Protein AF-A0AAW1PJ26-F1 (afdb_monomer)

Nearest PDB structures (foldseek):
  7o01-assembly1_2  TM=9.727E-01  e=2.162E-16  Chlamydomonas reinhardtii
  7dz8-assembly1_2  TM=9.465E-01  e=7.923E-17  Chlamydomonas reinhardtii
  6zzy-assembly1_2  TM=9.359E-01  e=2.045E-16  Chlorella ohadii
  7zq9-assembly1_9  TM=9.644E-01  e=9.839E-13  Chlamydomonas reinhardtii
  8cmo-assembly1_9  TM=9.613E-01  e=4.691E-12  Coelastrella

Mean predicted aligned error: 13.99 Å

pLDDT: mean 74.18, std 18.95, range [29.97, 96.19]

Radius of gyration: 33.58 Å; Cα contacts (8 Å, |Δi|>4): 206; chains: 1; bounding box: 119×53×56 Å

Sequence (280 aa):
MVLLLKQGVAGGRLLEFSVRRVPCLPASPKAPARSVARSAVAQSPNWKLDKPDRLWEGGETWYPGAEPPPYLDGTLPGDRGFDPFRLAENPALLPWMVEGELYNGRWAMMGVLGMLFVEAIGKGPWGSAPFRVEYPMAYVPLVIAGHLAYITFEYFRWVNFNKKGETGLLFFAPFDPLGLTSDRTRQSEVRNGRLAMLACLGIWSQAAVTQKGPLENLRDHIADPGHNNISTSPVGKEIMFFAITLAIIPYYLESRKDFGSDKIQQEPFRPFPFLSPNDY

Organism: NCBI:txid706552

Foldseek 3Di:
DDDDDDDDDDDDDDDDDPPPDDPDDPDDDPDPPPPPPVPVPVPDLLQFAPDQDLDPPDRAAPDPPADAAPLQRSRGQNRRSDDQPCPCVDVVCNLVVSVVLLVQLVVLLVVLVVQVVCVVVVVFGPVCNVVPDDDPDDPVVVVVVVVVVVVQQVVQQVVLCVPRVAGPGRVDPPPDPPPPDHSNVSSVSSVSSVVSSVVSVVQVVCCVFVVGRPVVLVVVCVVPVPCSDCLNTPCNVVVVVVVVVVVCVVVVLVCCCVVPDPVVVVGRRHPDPPDDPPPD

Secondary structure (DSSP, 8-state):
--------------------PPPPPPPPP----------------TTS-SS--S-TT----SSTTPPPPTT--S-STT--S--TT-TT--TTTHHHHHHHHHHHHHHHHHHHHHHHHHHHTT---GGGGGGT---SS-HHHHHHHHHHHHHHHHHHHHHHHHHHSS--BTTBSS--SS----HHHHHHHHHHHHHHHHHHHHHHHHHHHH-S-HHHHHHHHHH-TTTSSGGGSTTHHHHHHHHHHHHHHHHHHHHHHHHS-HHHHTSS--S-TT--TT--

Structure (mmCIF, N/CA/C/O backbone):
data_AF-A0AAW1PJ26-F1
#
_entry.id   AF-A0AAW1PJ26-F1
#
loop_
_atom_site.group_PDB
_atom_site.id
_atom_site.type_symbol
_atom_site.label_atom_id
_atom_site.label_alt_id
_atom_site.label_comp_id
_atom_site.label_asym_id
_atom_site.label_entity_id
_atom_site.label_seq_id
_atom_site.pdbx_PDB_ins_code
_atom_site.Cartn_x
_atom_site.Cartn_y
_atom_site.Cartn_z
_atom_site.occupancy
_atom_site.B_iso_or_equiv
_atom_site.auth_seq_id
_atom_site.auth_comp_id
_atom_site.auth_asym_id
_atom_site.auth_atom_id
_atom_site.pdbx_PDB_model_num
ATOM 1 N N . MET A 1 1 ? -100.194 1.617 33.162 1.00 38.31 1 MET A N 1
ATOM 2 C CA . MET A 1 1 ? -101.201 1.139 32.195 1.00 38.31 1 MET A CA 1
ATOM 3 C C . MET A 1 1 ? -100.844 -0.297 31.854 1.00 38.31 1 MET A C 1
ATOM 5 O O . MET A 1 1 ? -99.843 -0.540 31.198 1.00 38.31 1 MET A O 1
ATOM 9 N N . VAL A 1 2 ? -101.563 -1.230 32.474 1.00 32.00 2 VAL A N 1
ATOM 10 C CA . VAL A 1 2 ? -101.448 -2.682 32.275 1.00 32.00 2 VAL A CA 1
ATOM 11 C C . VAL A 1 2 ? -101.950 -3.021 30.874 1.00 32.00 2 VAL A C 1
ATOM 13 O O . VAL A 1 2 ? -102.982 -2.478 30.499 1.00 32.00 2 VAL A O 1
ATOM 16 N N . LEU A 1 3 ? -101.267 -3.916 30.152 1.00 31.25 3 LEU A N 1
ATOM 17 C CA . LEU A 1 3 ? -101.870 -4.967 29.310 1.00 31.25 3 LEU A CA 1
ATOM 18 C C . LEU A 1 3 ? -100.732 -5.907 28.830 1.00 31.25 3 LEU A C 1
ATOM 20 O O . LEU A 1 3 ? -99.864 -5.467 28.089 1.00 31.25 3 LEU A O 1
ATOM 24 N N . LEU A 1 4 ? -100.496 -7.091 29.421 1.00 30.12 4 LEU A N 1
ATOM 25 C CA . LEU A 1 4 ? -101.238 -8.363 29.264 1.00 30.12 4 LEU A CA 1
ATOM 26 C C . LEU A 1 4 ? -101.323 -8.786 27.785 1.00 30.12 4 LEU A C 1
ATOM 28 O O . LEU A 1 4 ? -101.965 -8.101 27.002 1.00 30.12 4 LEU A O 1
ATOM 32 N N . LEU A 1 5 ? -100.631 -9.851 27.351 1.00 29.97 5 LEU A N 1
ATOM 33 C CA . LEU A 1 5 ? -101.140 -11.231 27.108 1.00 29.97 5 LEU A CA 1
ATOM 34 C C . LEU A 1 5 ? -100.567 -11.650 25.730 1.00 29.97 5 LEU A C 1
ATOM 36 O O . LEU A 1 5 ? -100.386 -10.782 24.891 1.00 29.97 5 LEU A O 1
ATOM 40 N N . LYS A 1 6 ? -100.307 -12.892 25.321 1.00 31.55 6 LYS A N 1
ATOM 41 C CA . LYS A 1 6 ? -100.229 -14.263 25.858 1.00 31.55 6 LYS A CA 1
ATOM 42 C C . LYS A 1 6 ? -99.961 -15.127 24.601 1.00 31.55 6 LYS A C 1
ATOM 44 O O . LYS A 1 6 ? -100.521 -14.802 23.564 1.00 31.55 6 LYS A O 1
ATOM 49 N N . GLN A 1 7 ? -99.281 -16.269 24.763 1.00 33.94 7 GLN A N 1
ATOM 50 C CA . GLN A 1 7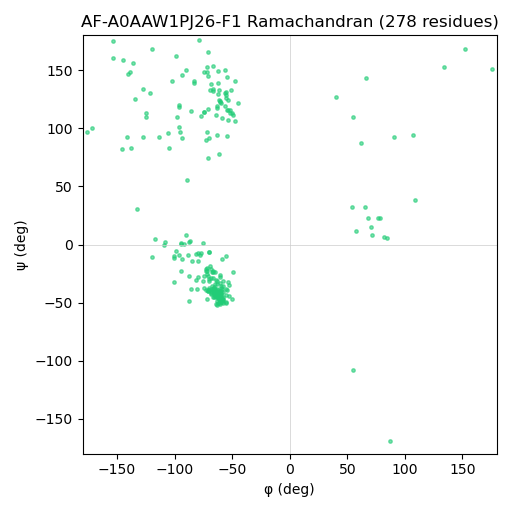 ? -99.395 -17.496 23.933 1.00 33.94 7 GLN A CA 1
ATOM 51 C C . GLN A 1 7 ? -98.923 -17.399 22.464 1.00 33.94 7 GLN A C 1
ATOM 53 O O . GLN A 1 7 ? -99.110 -16.401 21.798 1.00 33.94 7 GLN A O 1
ATOM 58 N N . GLY A 1 8 ? -98.305 -18.401 21.846 1.00 31.31 8 GLY A N 1
ATOM 59 C CA . GLY A 1 8 ? -98.064 -19.802 22.175 1.00 31.31 8 GLY A CA 1
ATOM 60 C C . GLY A 1 8 ? -97.939 -20.592 20.858 1.00 31.31 8 GLY A C 1
ATOM 61 O O . GLY A 1 8 ? -98.337 -20.098 19.810 1.00 31.31 8 GLY A O 1
ATOM 62 N N . VAL A 1 9 ? -97.476 -21.843 20.964 1.00 34.97 9 VAL A N 1
ATOM 63 C CA . VAL A 1 9 ? -97.592 -22.937 19.969 1.00 34.97 9 VAL A CA 1
ATOM 64 C C . VAL A 1 9 ? -96.458 -23.090 18.934 1.00 34.97 9 VAL A C 1
ATOM 66 O O . VAL A 1 9 ? -96.442 -22.511 17.859 1.00 34.97 9 VAL A O 1
ATOM 69 N N . ALA A 1 10 ? -95.508 -23.944 19.329 1.00 34.50 10 ALA A N 1
ATOM 70 C CA . ALA A 1 10 ? -95.111 -25.210 18.697 1.00 34.50 10 ALA A CA 1
ATOM 71 C C . ALA A 1 10 ? -95.025 -25.352 17.159 1.00 34.50 10 ALA A C 1
ATOM 73 O O . ALA A 1 10 ? -96.026 -25.326 16.455 1.00 34.50 10 ALA A O 1
ATOM 74 N N . GLY A 1 11 ? -93.845 -25.818 16.724 1.00 34.88 11 GLY A N 1
ATOM 75 C CA . GLY A 1 11 ? -93.751 -27.050 15.929 1.00 34.88 11 GLY A CA 1
ATOM 76 C C . GLY A 1 11 ? -93.443 -26.893 14.439 1.00 34.88 11 GLY A C 1
ATOM 77 O O . GLY A 1 11 ? -94.348 -26.820 13.622 1.00 34.88 11 GLY A O 1
ATOM 78 N N . GLY A 1 12 ? -92.161 -26.978 14.070 1.00 33.88 12 GLY A N 1
ATOM 79 C CA . GLY A 1 12 ? -91.745 -27.150 12.675 1.00 33.88 12 GLY A CA 1
ATOM 80 C C . GLY A 1 12 ? -90.234 -27.314 12.550 1.00 33.88 12 GLY A C 1
ATOM 81 O O . GLY A 1 12 ? -89.494 -26.339 12.573 1.00 33.88 12 GLY A O 1
ATOM 82 N N . ARG A 1 13 ? -89.768 -28.563 12.476 1.00 43.31 13 ARG A N 1
ATOM 83 C CA . ARG A 1 13 ? -88.353 -28.950 12.400 1.00 43.31 13 ARG A CA 1
ATOM 84 C C . ARG A 1 13 ? -87.817 -28.644 10.990 1.00 43.31 13 ARG A C 1
ATOM 86 O O . ARG A 1 13 ? -88.236 -29.290 10.037 1.00 43.31 13 ARG A O 1
ATOM 93 N N . LEU A 1 14 ? -86.886 -27.696 10.870 1.00 34.59 14 LEU A N 1
ATOM 94 C CA . LEU A 1 14 ? -86.097 -27.440 9.659 1.00 34.59 14 LEU A CA 1
ATOM 95 C C . LEU A 1 14 ? -84.610 -27.438 10.026 1.00 34.59 14 LEU A C 1
ATOM 97 O O . LEU A 1 14 ? -84.206 -26.907 11.054 1.00 34.59 14 LEU A O 1
ATOM 101 N N . LEU A 1 15 ? -83.843 -28.134 9.197 1.00 35.59 15 LEU A N 1
ATOM 102 C CA . LEU A 1 15 ? -82.442 -28.500 9.366 1.00 35.59 15 LEU A CA 1
ATOM 103 C C . LEU A 1 15 ? -81.560 -27.264 9.608 1.00 35.59 15 LEU A C 1
ATOM 105 O O . LEU A 1 15 ? -81.602 -26.310 8.832 1.00 35.59 15 LEU A O 1
ATOM 109 N N . GLU A 1 16 ? -80.748 -27.289 10.669 1.00 35.75 16 GLU A N 1
ATOM 110 C CA . GLU A 1 16 ? -79.739 -26.260 10.918 1.00 35.75 16 GLU A CA 1
ATOM 111 C C . GLU A 1 16 ? -78.683 -26.271 9.806 1.00 35.75 16 GLU A C 1
ATOM 113 O O . GLU A 1 16 ? -77.859 -27.178 9.715 1.00 35.75 16 GLU A O 1
ATOM 118 N N . PHE A 1 17 ? -78.659 -25.214 8.997 1.00 32.47 17 PHE A N 1
ATOM 119 C CA . PHE A 1 17 ? -77.451 -24.768 8.311 1.00 32.47 17 PHE A CA 1
ATOM 120 C C . PHE A 1 17 ? -76.962 -23.506 9.021 1.00 32.47 17 PHE A C 1
ATOM 122 O O . PHE A 1 17 ? -77.445 -22.398 8.784 1.00 32.47 17 PHE A O 1
ATOM 129 N N . SER A 1 18 ? -76.011 -23.683 9.940 1.00 36.97 18 SER A N 1
ATOM 130 C CA . SER A 1 18 ? -75.320 -22.581 10.609 1.00 36.97 18 SER A CA 1
ATOM 131 C C . SER A 1 18 ? -74.410 -21.870 9.606 1.00 36.97 18 SER A C 1
ATOM 133 O O . SER A 1 18 ? -73.255 -22.242 9.396 1.00 36.97 18 SER A O 1
ATOM 135 N N . VAL A 1 19 ? -74.937 -20.837 8.949 1.00 41.81 19 VAL A N 1
ATOM 136 C CA . VAL A 1 19 ? -74.117 -19.875 8.209 1.00 41.81 19 VAL A CA 1
ATOM 137 C C . VAL A 1 19 ? -73.390 -19.026 9.248 1.00 41.81 19 VAL A C 1
ATOM 139 O O . VAL A 1 19 ? -73.945 -18.070 9.796 1.00 41.81 19 VAL A O 1
ATOM 142 N N . ARG A 1 20 ? -72.136 -19.382 9.551 1.00 32.75 20 ARG A N 1
ATOM 143 C CA . ARG A 1 20 ? -71.243 -18.506 10.316 1.00 32.75 20 ARG A CA 1
ATOM 144 C C . ARG A 1 20 ? -71.100 -17.193 9.547 1.00 32.75 20 ARG A C 1
ATOM 146 O O . ARG A 1 20 ? -70.447 -17.149 8.509 1.00 32.75 20 ARG A O 1
ATOM 153 N N . ARG A 1 21 ? -71.693 -16.113 10.062 1.00 36.84 21 ARG A N 1
ATOM 154 C CA . ARG A 1 21 ? -71.325 -14.758 9.640 1.00 36.84 21 ARG A CA 1
ATOM 155 C C . ARG A 1 21 ? -69.865 -14.551 10.025 1.00 36.84 21 ARG A C 1
ATOM 157 O O . ARG A 1 21 ? -69.527 -14.621 11.204 1.00 36.84 21 ARG A O 1
ATOM 164 N N . VAL A 1 22 ? -69.011 -14.331 9.033 1.00 46.56 22 VAL A N 1
ATOM 165 C CA . VAL A 1 22 ? -67.635 -13.886 9.261 1.00 46.56 22 VAL A CA 1
ATOM 166 C C . VAL A 1 22 ? -67.718 -12.519 9.953 1.00 46.56 22 VAL A C 1
ATOM 168 O O . VAL A 1 22 ? -68.389 -11.631 9.420 1.00 46.56 22 VAL A O 1
ATOM 171 N N . PRO A 1 23 ? -67.106 -12.320 11.133 1.00 41.59 23 PRO A N 1
ATOM 172 C CA . PRO A 1 23 ? -67.016 -10.994 11.723 1.00 41.59 23 PRO A CA 1
ATOM 173 C C . PRO A 1 23 ? -66.206 -10.098 10.787 1.00 41.59 23 PRO A C 1
ATOM 175 O O . PRO A 1 23 ? -65.113 -10.466 10.357 1.00 41.59 23 PRO A O 1
ATOM 178 N N . CYS A 1 24 ? -66.739 -8.923 10.470 1.00 39.41 24 CYS A N 1
ATOM 179 C CA . CYS A 1 24 ? -66.004 -7.882 9.769 1.00 39.41 24 CYS A CA 1
ATOM 180 C C . CYS A 1 24 ? -64.744 -7.560 10.589 1.00 39.41 24 CYS A C 1
ATOM 182 O O . CYS A 1 24 ? -64.859 -7.161 11.749 1.00 39.41 24 CYS A O 1
ATOM 184 N N . LEU A 1 25 ? -63.555 -7.752 10.012 1.00 42.28 25 LEU A N 1
ATOM 185 C CA . LEU A 1 25 ? -62.300 -7.332 10.637 1.00 42.28 25 LEU A CA 1
ATOM 186 C C . LEU A 1 25 ? -62.371 -5.823 10.936 1.00 42.28 25 LEU A C 1
ATOM 188 O O . LEU A 1 25 ? -62.741 -5.057 10.040 1.00 42.28 25 LEU A O 1
ATOM 192 N N . PRO A 1 26 ? -62.038 -5.368 12.158 1.00 47.62 26 PRO A N 1
ATOM 193 C CA . PRO A 1 26 ? -61.970 -3.943 12.436 1.00 47.62 26 PRO A CA 1
ATOM 194 C C . PRO A 1 26 ? -60.884 -3.310 11.562 1.00 47.62 26 PRO A C 1
ATOM 196 O O . PRO A 1 26 ? -59.811 -3.885 11.365 1.00 47.62 26 PRO A O 1
ATOM 199 N N . ALA A 1 27 ? -61.177 -2.125 11.023 1.00 53.72 27 ALA A N 1
ATOM 200 C CA . ALA A 1 27 ? -60.221 -1.357 10.242 1.00 53.72 27 ALA A CA 1
ATOM 201 C C . ALA A 1 27 ? -58.927 -1.165 11.049 1.00 53.72 27 ALA A C 1
ATOM 203 O O . ALA A 1 27 ? -58.955 -0.667 12.175 1.00 53.72 27 ALA A O 1
ATOM 204 N N . SER A 1 28 ? -57.800 -1.586 10.467 1.00 44.91 28 SER A N 1
ATOM 205 C CA . SER A 1 28 ? -56.474 -1.407 11.057 1.00 44.91 28 SER A CA 1
ATOM 206 C C . SER A 1 28 ? -56.242 0.082 11.352 1.00 44.91 28 SER A C 1
ATOM 208 O O . SER A 1 28 ? -56.498 0.914 10.471 1.00 44.91 28 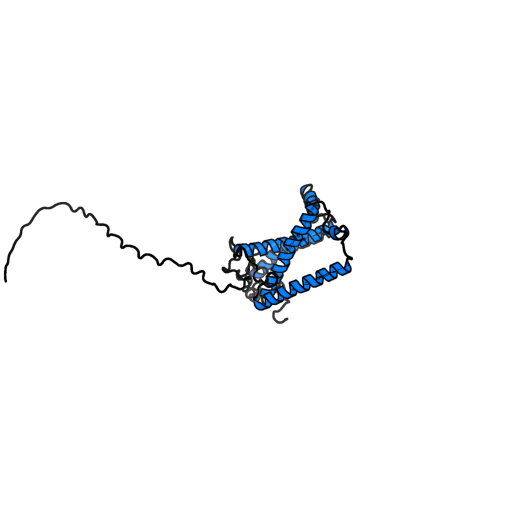SER A O 1
ATOM 210 N N . PRO A 1 29 ? -55.777 0.454 12.560 1.00 44.03 29 PRO A N 1
ATOM 211 C CA . PRO A 1 29 ? -55.374 1.826 12.813 1.00 44.03 29 PRO A CA 1
ATOM 212 C C . PRO A 1 29 ? -54.246 2.159 11.836 1.00 44.03 29 PRO A C 1
ATOM 214 O O . PRO A 1 29 ? -53.227 1.469 11.803 1.00 44.03 29 PRO A O 1
ATOM 217 N N . LYS A 1 30 ? -54.446 3.192 11.006 1.00 49.25 30 LYS A N 1
ATOM 218 C CA . LYS A 1 30 ? -53.408 3.694 10.100 1.00 49.25 30 LYS A CA 1
ATOM 219 C C . LYS A 1 30 ? -52.152 3.939 10.931 1.00 49.25 30 LYS A C 1
ATOM 221 O O . LYS A 1 30 ? -52.155 4.813 11.796 1.00 49.25 30 LYS A O 1
ATOM 226 N N . ALA A 1 31 ? -51.114 3.143 10.677 1.00 44.09 31 ALA A N 1
ATOM 227 C CA . ALA A 1 31 ? -49.807 3.343 11.278 1.00 44.09 31 ALA A CA 1
ATOM 228 C C . ALA A 1 31 ? -49.409 4.810 11.057 1.00 44.09 31 ALA A C 1
ATOM 230 O O . ALA A 1 31 ? -49.591 5.309 9.938 1.00 44.09 31 ALA A O 1
ATOM 231 N N . PRO A 1 32 ? -48.915 5.525 12.086 1.00 40.34 32 PRO A N 1
ATOM 232 C CA . PRO A 1 32 ? -48.412 6.869 11.870 1.00 40.34 32 PRO A CA 1
ATOM 233 C C . PRO A 1 32 ? -47.353 6.768 10.779 1.00 40.34 32 PRO A C 1
ATOM 235 O O . PRO A 1 32 ? -46.459 5.921 10.863 1.00 40.34 32 PRO A O 1
ATOM 238 N N . ALA A 1 33 ? -47.507 7.571 9.722 1.00 46.91 33 ALA A N 1
ATOM 239 C CA . ALA A 1 33 ? -46.515 7.668 8.667 1.00 46.91 33 ALA A CA 1
ATOM 240 C C . ALA A 1 33 ? -45.171 7.875 9.359 1.00 46.91 33 ALA A C 1
ATOM 242 O O . ALA A 1 33 ? -44.972 8.888 10.032 1.00 46.91 33 ALA A O 1
ATOM 243 N N . ARG A 1 34 ? -44.302 6.861 9.278 1.00 41.81 34 ARG A N 1
ATOM 244 C CA . ARG A 1 34 ? -42.960 6.914 9.836 1.00 41.81 34 ARG A CA 1
ATOM 245 C C . ARG A 1 34 ? -42.269 8.018 9.061 1.00 41.81 34 ARG A C 1
ATOM 247 O O . ARG A 1 34 ? -41.785 7.788 7.954 1.00 41.81 34 ARG A O 1
ATOM 254 N N . SER A 1 35 ? -42.294 9.232 9.604 1.00 36.78 35 SER A N 1
ATOM 255 C CA . SER A 1 35 ? -41.383 10.263 9.167 1.00 36.78 35 SER A CA 1
ATOM 256 C C . SER A 1 35 ? -40.017 9.622 9.322 1.00 36.78 35 SER A C 1
ATOM 258 O O . SER A 1 35 ? -39.612 9.202 10.410 1.00 36.78 35 SER A O 1
ATOM 260 N N . VAL A 1 36 ? -39.332 9.429 8.200 1.00 43.53 36 VAL A N 1
ATOM 261 C CA . VAL A 1 36 ? -37.910 9.132 8.233 1.00 43.53 36 VAL A CA 1
ATOM 262 C C . VAL A 1 36 ? -37.274 10.447 8.655 1.00 43.53 36 VAL A C 1
ATOM 264 O O . VAL A 1 36 ? -36.734 11.195 7.846 1.00 43.53 36 VAL A O 1
ATOM 267 N N . ALA A 1 37 ? -37.414 10.780 9.939 1.00 36.84 37 ALA A N 1
ATOM 268 C CA . ALA A 1 37 ? -36.441 11.607 10.597 1.00 36.84 37 ALA A CA 1
ATOM 269 C C . ALA A 1 37 ? -35.131 10.875 10.326 1.00 36.84 37 ALA A C 1
ATOM 271 O O . ALA A 1 37 ? -34.919 9.767 10.827 1.00 36.84 37 ALA A O 1
ATOM 272 N N . ARG A 1 38 ? -34.306 11.443 9.439 1.00 40.25 38 ARG A N 1
ATOM 273 C CA . ARG A 1 38 ? -32.879 11.157 9.431 1.00 40.25 38 ARG A CA 1
ATOM 274 C C . ARG A 1 38 ? -32.450 11.468 10.850 1.00 40.25 38 ARG A C 1
ATOM 276 O O . ARG A 1 38 ? -32.268 12.627 11.207 1.00 40.25 38 ARG A O 1
ATOM 283 N N . SER A 1 39 ? -32.439 10.433 11.683 1.00 33.69 39 SER A N 1
ATOM 284 C CA . SER A 1 39 ? -31.774 10.495 12.959 1.00 33.69 39 SER A CA 1
ATOM 285 C C . SER A 1 39 ? -30.373 10.931 12.583 1.00 33.69 39 SER A C 1
ATOM 287 O O . SER A 1 39 ? -29.695 10.250 11.812 1.00 33.69 39 SER A O 1
ATOM 289 N N . ALA A 1 40 ? -29.994 12.121 13.034 1.00 36.56 40 ALA A N 1
ATOM 290 C CA . ALA A 1 40 ? -28.602 12.431 13.240 1.00 36.56 40 ALA A CA 1
ATOM 291 C C . ALA A 1 40 ? -28.134 11.421 14.292 1.00 36.56 40 ALA A C 1
ATOM 293 O O . ALA A 1 40 ? -28.087 11.717 15.483 1.00 36.56 40 ALA A O 1
ATOM 294 N N . VAL A 1 41 ? -27.900 10.182 13.847 1.00 39.53 41 VAL A N 1
ATOM 295 C CA . VAL A 1 41 ? -26.990 9.267 14.507 1.00 39.53 41 VAL A CA 1
ATOM 296 C C . VAL A 1 41 ? -25.759 10.130 14.658 1.00 39.53 41 VAL A C 1
ATOM 298 O O . VAL A 1 41 ? -25.238 10.618 13.653 1.00 39.53 41 VAL A O 1
ATOM 301 N N . ALA A 1 42 ? -25.418 10.464 15.903 1.00 37.81 42 ALA A N 1
ATOM 302 C CA . ALA A 1 42 ? -24.139 11.072 16.207 1.00 37.81 42 ALA A CA 1
ATOM 303 C C . ALA A 1 42 ? -23.132 10.211 15.458 1.00 37.81 42 ALA A C 1
ATOM 305 O O . ALA A 1 42 ? -23.026 9.030 15.788 1.00 37.81 42 ALA A O 1
ATOM 306 N N . GLN A 1 43 ? -22.584 10.746 14.359 1.00 48.16 43 GLN A N 1
ATOM 307 C CA . GLN A 1 43 ? -21.768 9.969 13.440 1.00 48.16 43 GLN A CA 1
ATOM 308 C C . GLN A 1 43 ? -20.730 9.304 14.326 1.00 48.16 43 GLN A C 1
ATOM 310 O O . GLN A 1 43 ? -19.990 9.991 15.038 1.00 48.16 43 GLN A O 1
ATOM 315 N N . SER A 1 44 ? -20.778 7.972 14.387 1.00 43.91 44 SER A N 1
ATOM 316 C CA . SER A 1 44 ? -19.682 7.217 14.961 1.00 43.91 44 SER A CA 1
ATOM 317 C C . SER A 1 44 ? -18.415 7.790 14.319 1.00 43.91 44 SER A C 1
ATOM 319 O O . SER A 1 44 ? -18.462 8.177 13.144 1.00 43.91 44 SER A O 1
ATOM 321 N N . PRO A 1 45 ? -17.310 7.947 15.069 1.00 61.22 45 PRO A N 1
ATOM 322 C CA . PRO A 1 45 ? -16.051 8.329 14.445 1.00 61.22 45 PRO A CA 1
ATOM 323 C C . PRO A 1 45 ? -15.885 7.461 13.193 1.00 61.22 45 PRO A C 1
ATOM 325 O O . PRO A 1 45 ? -15.972 6.243 13.328 1.00 61.22 45 PRO A O 1
ATOM 328 N N . ASN A 1 46 ? -15.752 8.049 11.997 1.00 61.09 46 ASN A N 1
ATOM 329 C CA . ASN A 1 46 ? -15.937 7.363 10.699 1.00 61.09 46 ASN A CA 1
ATOM 330 C C . ASN A 1 46 ? -15.063 6.102 10.494 1.00 61.09 46 ASN A C 1
ATOM 332 O O . ASN A 1 46 ? -15.249 5.347 9.542 1.00 61.09 46 ASN A O 1
ATOM 336 N N . TRP A 1 47 ? -14.105 5.865 11.389 1.00 68.38 47 TRP A N 1
ATOM 337 C CA . TRP A 1 47 ? -13.309 4.647 11.480 1.00 68.38 47 TRP A CA 1
ATOM 338 C C . TRP A 1 47 ? -14.023 3.452 12.143 1.00 68.38 47 TRP A C 1
ATOM 340 O O . TRP A 1 47 ? -13.485 2.350 12.086 1.00 68.38 47 TRP A O 1
ATOM 350 N N . LYS A 1 48 ? -15.207 3.618 12.749 1.00 77.31 48 LYS A N 1
ATOM 351 C CA . LYS A 1 48 ? -16.073 2.517 13.208 1.00 77.31 48 LYS A CA 1
ATOM 352 C C . LYS A 1 48 ? -17.232 2.308 12.240 1.00 77.31 48 LYS A C 1
ATOM 354 O O . LYS A 1 48 ? -17.814 3.262 11.735 1.00 77.31 48 LYS A O 1
ATOM 359 N N . LEU A 1 49 ? -17.574 1.049 12.007 1.00 77.50 49 LEU A N 1
ATOM 360 C CA . LEU A 1 49 ? -18.774 0.663 11.277 1.00 77.50 49 LEU A CA 1
ATOM 361 C C . LEU A 1 49 ? -20.015 0.871 12.151 1.00 77.50 49 LEU A C 1
ATOM 363 O O . LEU A 1 49 ? -19.964 0.683 13.369 1.00 77.50 49 LEU A O 1
ATOM 367 N N . ASP A 1 50 ? -21.145 1.199 11.523 1.00 77.69 50 ASP A N 1
ATOM 368 C CA . ASP A 1 50 ? -22.422 1.318 12.236 1.00 77.69 50 ASP A CA 1
ATOM 369 C C . ASP A 1 50 ? -22.943 -0.056 12.684 1.00 77.69 50 ASP A C 1
ATOM 371 O O . ASP A 1 50 ? -23.662 -0.169 13.681 1.00 77.69 50 ASP A O 1
ATOM 375 N N . LYS A 1 51 ? -22.564 -1.114 11.958 1.00 74.25 51 LYS A N 1
ATOM 376 C CA . LYS A 1 51 ? -22.806 -2.512 12.325 1.00 74.25 51 LYS A CA 1
ATOM 377 C C . LYS A 1 51 ? -21.483 -3.272 12.426 1.00 74.25 51 LYS A C 1
ATOM 379 O O . LYS A 1 51 ? -20.686 -3.192 11.489 1.00 74.25 51 LYS A O 1
ATOM 384 N N . PRO A 1 52 ? -21.247 -4.017 13.521 1.00 70.69 52 PRO A N 1
ATOM 385 C CA . PRO A 1 52 ? -20.059 -4.844 13.657 1.00 70.69 52 PRO A CA 1
ATOM 386 C C . PRO A 1 52 ? -20.178 -6.069 12.746 1.00 70.69 52 PRO A C 1
ATOM 388 O O . PRO A 1 52 ? -20.693 -7.109 13.143 1.00 70.69 52 PRO A O 1
ATOM 391 N N . ASP A 1 53 ? -19.701 -5.929 11.515 1.00 70.25 53 ASP A N 1
ATOM 392 C CA . ASP A 1 53 ? -19.685 -6.986 10.512 1.00 70.25 53 ASP A CA 1
ATOM 393 C C . ASP A 1 53 ? -18.240 -7.154 10.016 1.00 70.25 53 ASP A C 1
ATOM 395 O O . ASP A 1 53 ? -17.728 -6.303 9.284 1.00 70.25 53 ASP A O 1
ATOM 399 N N . ARG A 1 54 ? -17.575 -8.272 10.367 1.00 65.69 54 ARG A N 1
ATOM 400 C CA . ARG A 1 54 ? -16.202 -8.569 9.887 1.00 65.69 54 ARG A CA 1
ATOM 401 C C . ARG A 1 54 ? -16.135 -8.668 8.353 1.00 65.69 54 ARG A C 1
ATOM 403 O O . ARG A 1 54 ? -15.098 -8.387 7.755 1.00 65.69 54 ARG A O 1
ATOM 410 N N . LEU A 1 55 ? -17.252 -9.026 7.709 1.00 63.59 55 LEU A N 1
ATOM 411 C CA . LEU A 1 55 ? -17.470 -9.013 6.259 1.00 63.59 55 LEU A CA 1
ATOM 412 C C . LEU A 1 55 ? -18.963 -8.842 5.947 1.00 63.59 55 LEU A C 1
ATOM 414 O O . LEU A 1 55 ? -19.811 -9.228 6.746 1.00 63.59 55 LEU A O 1
ATOM 418 N N . TRP A 1 56 ? -19.287 -8.413 4.724 1.00 54.75 56 TRP A N 1
ATOM 419 C CA . TRP A 1 56 ? -20.649 -8.509 4.170 1.00 54.75 56 TRP A CA 1
ATOM 420 C C . TRP A 1 56 ? -21.088 -9.953 3.840 1.00 54.75 56 TRP A C 1
ATOM 422 O O . TRP A 1 56 ? -22.230 -10.170 3.444 1.00 54.75 56 TRP A O 1
ATOM 432 N N . GLU A 1 57 ? -20.171 -10.920 3.956 1.00 54.75 57 GLU A N 1
ATOM 433 C CA . GLU A 1 57 ? -20.275 -12.301 3.456 1.00 54.75 57 GLU A CA 1
ATOM 434 C C . GLU A 1 57 ? -19.861 -13.350 4.517 1.00 54.75 57 GLU A C 1
ATOM 436 O O . GLU A 1 57 ? -19.378 -14.419 4.174 1.00 54.75 57 GLU A O 1
ATOM 441 N N . GLY A 1 58 ? -20.064 -13.080 5.816 1.00 56.59 58 GLY A N 1
ATOM 442 C CA . GLY A 1 58 ? -20.107 -14.170 6.812 1.00 56.59 58 GLY A CA 1
ATOM 443 C C . GLY A 1 58 ? -18.943 -14.305 7.798 1.00 56.59 58 GLY A C 1
ATOM 444 O O . GLY A 1 58 ? -18.599 -15.417 8.177 1.00 56.59 58 GLY A O 1
ATOM 445 N N . GLY A 1 59 ? -18.382 -13.201 8.299 1.00 63.00 59 GLY A N 1
ATOM 446 C CA . GLY A 1 59 ? -17.664 -13.242 9.584 1.00 63.00 59 GLY A CA 1
ATOM 447 C C . GLY A 1 59 ? -16.304 -13.956 9.605 1.00 63.00 59 GLY A C 1
ATOM 448 O O . GLY A 1 59 ? -15.755 -14.155 10.686 1.00 63.00 59 GLY A O 1
ATOM 449 N N . GLU A 1 60 ? -15.766 -14.345 8.449 1.00 70.06 60 GLU A N 1
ATOM 450 C CA . GLU A 1 60 ? -14.548 -15.156 8.360 1.00 70.06 60 GLU A CA 1
ATOM 451 C C . GLU A 1 60 ? -13.292 -14.408 8.844 1.00 70.06 60 GLU A C 1
ATOM 453 O O . GLU A 1 60 ? -13.021 -13.261 8.471 1.00 70.06 60 GLU A O 1
ATOM 458 N N . THR A 1 61 ? -12.494 -15.090 9.663 1.00 81.06 61 THR A N 1
ATOM 459 C CA . THR A 1 61 ? -11.174 -14.655 10.135 1.00 81.06 61 THR A CA 1
ATOM 460 C C . THR A 1 61 ? -10.084 -14.868 9.078 1.00 81.06 61 THR A C 1
ATOM 462 O O . THR A 1 61 ? -10.325 -15.401 7.998 1.00 81.06 61 THR A O 1
ATOM 465 N N . TRP A 1 62 ? -8.849 -14.433 9.352 1.00 82.38 62 TRP A N 1
ATOM 466 C CA . TRP A 1 62 ? -7.738 -14.564 8.396 1.00 82.38 62 TRP A CA 1
ATOM 467 C C . TRP A 1 62 ? -7.285 -16.013 8.107 1.00 82.38 62 TRP A C 1
ATOM 469 O O . TRP A 1 62 ? -6.736 -16.253 7.034 1.00 82.38 62 TRP A O 1
ATOM 479 N N . TYR A 1 63 ? -7.534 -16.971 9.009 1.00 82.62 63 TYR A N 1
ATOM 480 C CA . TYR A 1 63 ? -7.409 -18.420 8.765 1.00 82.62 63 TYR A CA 1
ATOM 481 C C . TYR A 1 63 ? -8.617 -19.168 9.358 1.00 82.62 63 TYR A C 1
ATOM 483 O O . TYR A 1 63 ? -9.263 -18.637 10.272 1.00 82.62 63 TYR A O 1
ATOM 491 N N . PRO A 1 64 ? -8.956 -20.372 8.854 1.00 82.38 64 PRO A N 1
ATOM 492 C CA . PRO A 1 64 ? -10.078 -21.153 9.373 1.00 82.38 64 PRO A CA 1
ATOM 493 C C . PRO A 1 64 ? -9.807 -21.622 10.809 1.00 82.38 64 PRO A C 1
ATOM 495 O O . PRO A 1 64 ? -8.737 -22.151 11.090 1.00 82.38 64 PRO A O 1
ATOM 498 N N . GLY A 1 65 ? -10.775 -21.442 11.712 1.00 76.50 65 GLY A N 1
ATOM 499 C CA . GLY A 1 65 ? -10.638 -21.816 13.130 1.00 76.50 65 GLY A CA 1
ATOM 500 C C . GLY A 1 65 ? -9.891 -20.793 13.998 1.00 76.50 65 GLY A C 1
ATOM 501 O O . GLY A 1 65 ? -9.621 -21.046 15.171 1.00 76.50 65 GLY A O 1
ATOM 502 N N . ALA A 1 66 ? -9.556 -19.619 13.456 1.00 77.44 66 ALA A N 1
ATOM 503 C CA . ALA A 1 66 ? -8.957 -18.559 14.253 1.00 77.44 66 ALA A CA 1
ATOM 504 C C . ALA A 1 66 ? -9.958 -17.972 15.252 1.00 77.44 66 ALA A C 1
ATOM 506 O O . ALA A 1 66 ? -11.059 -17.576 14.875 1.00 77.44 66 ALA A O 1
ATOM 507 N N . GLU A 1 67 ? -9.533 -17.820 16.503 1.00 77.94 67 GLU A N 1
ATOM 508 C CA . GLU A 1 67 ? -10.260 -17.022 17.484 1.00 77.94 67 GLU A CA 1
ATOM 509 C C . GLU A 1 67 ? -9.643 -15.617 17.523 1.00 77.94 67 GLU A C 1
ATOM 511 O O . GLU A 1 67 ? -8.443 -15.486 17.791 1.00 77.94 67 GLU A O 1
ATOM 516 N N . PRO A 1 68 ? -10.410 -14.564 17.196 1.00 77.31 68 PRO A N 1
ATOM 517 C CA . PRO A 1 68 ? -9.906 -13.201 17.207 1.00 77.31 68 PRO A CA 1
ATOM 518 C C . PRO A 1 68 ? -9.688 -12.709 18.650 1.00 77.31 68 PRO A C 1
ATOM 520 O O . PRO A 1 68 ? -10.440 -13.093 19.550 1.00 77.31 68 PRO A O 1
ATOM 523 N N . PRO A 1 69 ? -8.703 -11.823 18.887 1.00 79.38 69 PRO A N 1
ATOM 524 C CA . PRO A 1 69 ? -8.535 -11.165 20.179 1.00 79.38 69 PRO A CA 1
ATOM 525 C C . PRO A 1 69 ? -9.804 -10.405 20.626 1.00 79.38 69 PRO A C 1
ATOM 527 O O . PRO A 1 69 ? -10.515 -9.871 19.774 1.00 79.38 69 PRO A O 1
ATOM 530 N N . PRO A 1 70 ? -10.071 -10.263 21.942 1.00 80.88 70 PRO A N 1
ATOM 531 C CA . PRO A 1 70 ? -11.302 -9.651 22.458 1.00 80.88 70 PRO A CA 1
ATOM 532 C C . PRO A 1 70 ? -11.525 -8.193 22.036 1.00 80.88 70 PRO A C 1
ATOM 534 O O . PRO A 1 70 ? -12.664 -7.746 21.957 1.00 80.88 70 PRO A O 1
ATOM 537 N N . TYR A 1 71 ? -10.444 -7.452 21.777 1.00 80.94 71 TYR A N 1
ATOM 538 C CA . TYR A 1 71 ? -10.491 -6.059 21.324 1.00 80.94 71 TYR A CA 1
ATOM 539 C C . TYR A 1 71 ? -10.747 -5.916 19.809 1.00 80.94 71 TYR A C 1
ATOM 541 O O . TYR A 1 71 ? -10.979 -4.805 19.340 1.00 80.94 71 TYR A O 1
ATOM 549 N N . LEU A 1 72 ? -10.725 -7.020 19.048 1.00 83.12 72 LEU A N 1
ATOM 550 C CA . LEU A 1 72 ? -11.088 -7.083 17.628 1.00 83.12 72 LEU A CA 1
ATOM 551 C C . LEU A 1 72 ? -12.468 -7.738 17.484 1.00 83.12 72 LEU A C 1
ATOM 553 O O . LEU A 1 72 ? -12.623 -8.946 17.262 1.00 83.12 72 LEU A O 1
ATOM 557 N N . ASP A 1 73 ? -13.493 -6.913 17.656 1.00 80.06 73 ASP A N 1
ATOM 558 C CA . ASP A 1 73 ? -14.906 -7.291 17.725 1.00 80.06 73 ASP A CA 1
ATOM 559 C C . ASP A 1 73 ? -15.646 -7.197 16.377 1.00 80.06 73 ASP A C 1
ATOM 561 O O . ASP A 1 73 ? -16.833 -7.513 16.301 1.00 80.06 73 ASP A O 1
ATOM 565 N N . GLY A 1 74 ? -14.966 -6.804 15.297 1.00 80.75 74 GLY A N 1
ATOM 566 C CA . GLY A 1 74 ? -15.587 -6.554 13.997 1.00 80.75 74 GLY A CA 1
ATOM 567 C C . GLY A 1 74 ? -16.184 -5.156 13.833 1.00 80.75 74 GLY A C 1
ATOM 568 O O . GLY A 1 74 ? -16.807 -4.893 12.806 1.00 80.75 74 GLY A O 1
ATOM 569 N N . THR A 1 75 ? -16.004 -4.245 14.796 1.00 84.38 75 THR A N 1
ATOM 570 C CA . THR A 1 75 ? -16.445 -2.843 14.646 1.00 84.38 75 THR A CA 1
ATOM 571 C C . THR A 1 75 ? -15.581 -2.048 13.671 1.00 84.38 75 THR A C 1
ATOM 573 O O . THR A 1 75 ? -16.038 -1.042 13.129 1.00 84.38 75 THR A O 1
ATOM 576 N N . LEU A 1 76 ? -14.342 -2.481 13.432 1.00 84.50 76 LEU A N 1
ATOM 577 C CA . LEU A 1 76 ? -13.418 -1.827 12.509 1.00 84.50 76 LEU A CA 1
ATOM 578 C C . LEU A 1 76 ? -13.666 -2.271 11.056 1.00 84.50 76 LEU A C 1
ATOM 580 O O . LEU A 1 76 ? -13.887 -3.459 10.795 1.00 84.50 76 LEU A O 1
ATOM 584 N N . PRO A 1 77 ? -13.571 -1.357 10.072 1.00 83.56 77 PRO A N 1
ATOM 585 C CA . PRO A 1 77 ? -13.706 -1.703 8.666 1.00 83.56 77 PRO A CA 1
ATOM 586 C C . PRO A 1 77 ? -12.589 -2.657 8.232 1.00 83.56 77 PRO A C 1
ATOM 588 O O . PRO A 1 77 ? -11.408 -2.320 8.252 1.00 83.56 77 PRO A O 1
ATOM 591 N N . GLY A 1 78 ? -12.974 -3.853 7.785 1.00 81.00 78 GLY A N 1
ATOM 592 C CA . GLY A 1 78 ? -12.026 -4.863 7.317 1.00 81.00 78 GLY A CA 1
ATOM 593 C C . GLY A 1 78 ? -11.312 -5.621 8.439 1.00 81.00 78 GLY A C 1
ATOM 594 O O . GLY A 1 78 ? -10.233 -6.167 8.197 1.00 81.00 78 GLY A O 1
ATOM 595 N N . ASP A 1 79 ? -11.876 -5.670 9.645 1.00 87.31 79 ASP A N 1
ATOM 596 C CA . ASP A 1 79 ? -11.353 -6.510 10.721 1.00 87.31 79 ASP A CA 1
ATOM 597 C C . ASP A 1 79 ? -11.374 -8.005 10.343 1.00 87.31 79 ASP A C 1
ATOM 599 O O . ASP A 1 79 ? -12.414 -8.575 10.015 1.00 87.31 79 ASP A O 1
ATOM 603 N N . ARG A 1 80 ? -10.201 -8.644 10.402 1.00 84.00 80 ARG A N 1
ATOM 604 C CA . ARG A 1 80 ? -9.988 -10.082 10.152 1.00 84.00 80 ARG A CA 1
ATOM 605 C C . ARG A 1 80 ? -9.467 -10.821 11.392 1.00 84.00 80 ARG A C 1
ATOM 607 O O . ARG A 1 80 ? -9.121 -12.000 11.282 1.00 84.00 80 ARG A O 1
ATOM 614 N N . GLY A 1 81 ? -9.355 -10.145 12.539 1.00 82.56 81 GLY A N 1
ATOM 615 C CA . GLY A 1 81 ? -8.751 -10.701 13.752 1.00 82.56 81 GLY A CA 1
ATOM 616 C C . GLY A 1 81 ? -7.242 -10.945 13.641 1.00 82.56 81 GLY A C 1
ATOM 617 O O . GLY A 1 81 ? -6.713 -11.811 14.333 1.00 82.56 81 GLY A O 1
ATOM 618 N N . PHE A 1 82 ? -6.551 -10.256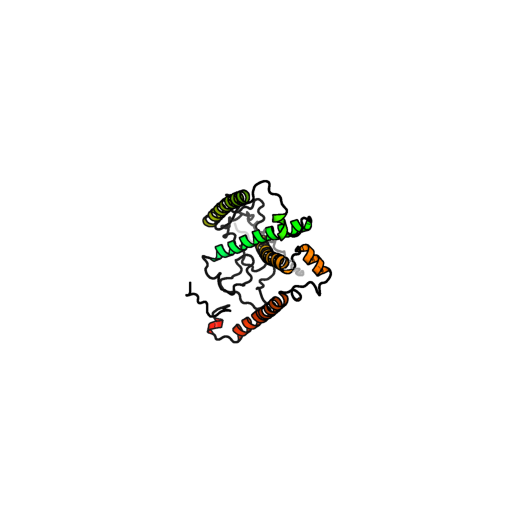 12.726 1.00 85.75 82 PHE A N 1
ATOM 619 C CA . PHE A 1 82 ? -5.110 -10.410 12.520 1.00 85.75 82 PHE A CA 1
ATOM 620 C C . PHE A 1 82 ? -4.338 -9.351 13.314 1.00 85.75 82 PHE A C 1
ATOM 622 O O . PHE A 1 82 ? -4.165 -8.231 12.843 1.00 85.75 82 PHE A O 1
ATOM 629 N N . ASP A 1 83 ? -3.860 -9.719 14.503 1.00 86.12 83 ASP A N 1
ATOM 630 C CA . ASP A 1 83 ? -2.898 -8.917 15.270 1.00 86.12 83 ASP A CA 1
ATOM 631 C C . ASP A 1 83 ? -1.923 -9.821 16.053 1.00 86.12 83 ASP A C 1
ATOM 633 O O . ASP A 1 83 ? -2.142 -10.114 17.230 1.00 86.12 83 ASP A O 1
ATOM 637 N N . PRO A 1 84 ? -0.851 -10.331 15.411 1.00 79.00 84 PRO A N 1
ATOM 638 C CA . PRO A 1 84 ? 0.112 -11.227 16.065 1.00 79.00 84 PRO A CA 1
ATOM 639 C C . PRO A 1 84 ? 0.977 -10.549 17.121 1.00 79.00 84 PRO A C 1
ATOM 641 O O . PRO A 1 84 ? 1.550 -11.247 17.958 1.00 79.00 84 PRO A O 1
ATOM 644 N N . PHE A 1 85 ? 1.072 -9.221 17.100 1.00 80.50 85 PHE A N 1
ATOM 645 C CA . PHE A 1 85 ? 1.928 -8.457 18.005 1.00 80.50 85 PHE A CA 1
ATOM 646 C C . PHE A 1 85 ? 1.146 -7.665 19.061 1.00 80.50 85 PHE A C 1
ATOM 648 O O . PHE A 1 85 ? 1.773 -7.016 19.892 1.00 80.50 85 PHE A O 1
ATOM 655 N N . ARG A 1 86 ? -0.193 -7.734 19.056 1.00 76.06 86 ARG A N 1
ATOM 656 C CA . ARG A 1 86 ? -1.092 -6.997 19.963 1.00 76.06 86 ARG A CA 1
ATOM 657 C C . ARG A 1 86 ? -0.858 -5.486 19.973 1.00 76.06 86 ARG A C 1
ATOM 659 O O . ARG A 1 86 ? -1.051 -4.814 20.984 1.00 76.06 86 ARG A O 1
ATOM 666 N N . LEU A 1 87 ? -0.452 -4.928 18.837 1.00 81.00 87 LEU A N 1
ATOM 667 C CA . LEU A 1 87 ? -0.191 -3.491 18.735 1.00 81.00 87 LEU A CA 1
ATOM 668 C C . LEU A 1 87 ? -1.487 -2.673 18.879 1.00 81.00 87 LEU A C 1
ATOM 670 O O . LEU A 1 87 ? -1.439 -1.509 19.277 1.00 81.00 87 LEU A O 1
ATOM 674 N N . ALA A 1 88 ? -2.637 -3.291 18.593 1.00 80.25 88 ALA A N 1
ATOM 675 C CA . ALA A 1 88 ? -3.956 -2.675 18.650 1.00 80.25 88 ALA A CA 1
ATOM 676 C C . ALA A 1 88 ? -4.635 -2.751 20.034 1.00 80.25 88 ALA A C 1
ATOM 678 O O . ALA A 1 88 ? -5.765 -2.284 20.171 1.00 80.25 88 ALA A O 1
ATOM 679 N N . GLU A 1 89 ? -3.978 -3.304 21.063 1.00 81.56 89 GLU A N 1
ATOM 680 C CA . GLU A 1 89 ? -4.569 -3.461 22.404 1.00 81.56 89 GLU A CA 1
ATOM 681 C C . GLU A 1 89 ? -4.870 -2.108 23.076 1.00 81.56 89 GLU A C 1
ATOM 683 O O . GLU A 1 89 ? -5.874 -1.960 23.772 1.00 81.56 89 GLU A O 1
ATOM 688 N N . ASN A 1 90 ? -4.041 -1.090 22.819 1.00 83.81 90 ASN A N 1
ATOM 689 C CA . ASN A 1 90 ? -4.203 0.245 23.388 1.00 83.81 90 ASN A CA 1
ATOM 690 C C . ASN A 1 90 ? -5.321 1.040 22.674 1.00 83.81 90 ASN A C 1
ATOM 692 O O . ASN A 1 90 ? -5.110 1.523 21.554 1.00 83.81 90 ASN A O 1
ATOM 696 N N . PRO A 1 91 ? -6.476 1.311 23.323 1.00 81.94 91 PRO A N 1
ATOM 697 C CA . PRO A 1 91 ? -7.623 1.952 22.670 1.00 81.94 91 PRO A CA 1
ATOM 698 C C . PRO A 1 91 ? -7.366 3.415 22.285 1.00 81.94 91 PRO A C 1
ATOM 700 O O . PRO A 1 91 ? -8.043 3.951 21.411 1.00 81.94 91 PRO A O 1
ATOM 703 N N . ALA A 1 92 ? -6.387 4.068 22.918 1.00 84.38 92 ALA A N 1
ATOM 704 C CA . ALA A 1 92 ? -5.974 5.427 22.573 1.00 84.38 92 ALA A CA 1
ATOM 705 C C . ALA A 1 92 ? -5.144 5.484 21.278 1.00 84.38 92 ALA A C 1
ATOM 707 O O . ALA A 1 92 ? -5.217 6.469 20.546 1.00 84.38 92 ALA A O 1
ATOM 708 N N . LEU A 1 93 ? -4.368 4.433 20.989 1.00 83.81 93 LEU A N 1
ATOM 709 C CA . LEU A 1 93 ? -3.498 4.353 19.812 1.00 83.81 93 LEU A CA 1
ATOM 710 C C . LEU A 1 93 ? -4.238 3.800 18.587 1.00 83.81 93 LEU A C 1
ATOM 712 O O . LEU A 1 93 ? -3.909 4.146 17.453 1.00 83.81 93 LEU A O 1
ATOM 716 N N . LEU A 1 94 ? -5.267 2.983 18.813 1.00 84.19 94 LEU A N 1
ATOM 717 C CA . LEU A 1 94 ? -6.035 2.319 17.764 1.00 84.19 94 LEU A CA 1
ATOM 718 C C . LEU A 1 94 ? -6.533 3.263 16.645 1.00 84.19 94 LEU A C 1
ATOM 720 O O . LEU A 1 94 ? -6.296 2.947 15.478 1.00 84.19 94 LEU A O 1
ATOM 724 N N . PRO A 1 95 ? -7.137 4.440 16.927 1.00 83.50 95 PRO A N 1
ATOM 725 C CA . PRO A 1 95 ? -7.610 5.337 15.868 1.00 83.50 95 PRO A CA 1
ATOM 726 C C . PRO A 1 95 ? -6.472 5.857 14.983 1.00 83.50 95 PRO A C 1
ATOM 728 O O . PRO A 1 95 ? -6.649 6.042 13.781 1.00 83.50 95 PRO A O 1
ATOM 731 N N . TRP A 1 96 ? -5.289 6.065 15.567 1.00 83.88 96 TRP A N 1
ATOM 732 C CA . TRP A 1 96 ? -4.103 6.495 14.831 1.00 83.88 96 TRP A CA 1
ATOM 733 C C . TRP A 1 96 ? -3.564 5.389 13.920 1.00 83.88 96 TRP A C 1
ATOM 735 O O . TRP A 1 96 ? -3.173 5.663 12.788 1.00 83.88 96 TRP A O 1
ATOM 745 N N . MET A 1 97 ? -3.579 4.135 14.377 1.00 87.44 97 MET A N 1
ATOM 746 C CA . MET A 1 97 ? -3.155 2.994 13.560 1.00 87.44 97 MET A CA 1
ATOM 747 C C . MET A 1 97 ? -4.102 2.733 12.388 1.00 87.44 97 MET A C 1
ATOM 749 O O . MET A 1 97 ? -3.634 2.487 11.278 1.00 87.44 97 MET A O 1
ATOM 753 N N . VAL A 1 98 ? -5.414 2.838 12.616 1.00 87.00 98 VAL A N 1
ATOM 754 C CA . VAL A 1 98 ? -6.428 2.691 11.559 1.00 87.00 98 VAL A CA 1
ATOM 755 C C . VAL A 1 98 ? -6.281 3.797 10.515 1.00 87.00 98 VAL A C 1
ATOM 757 O O . VAL A 1 98 ? -6.274 3.520 9.316 1.00 87.00 98 VAL A O 1
ATOM 760 N N . GLU A 1 99 ? -6.090 5.044 10.949 1.00 85.19 99 GLU A N 1
ATOM 761 C CA . GLU A 1 99 ? -5.834 6.145 10.019 1.00 85.19 99 GLU A CA 1
ATOM 762 C C . GLU A 1 99 ? -4.503 5.965 9.276 1.00 85.19 99 GLU A C 1
ATOM 764 O O . GLU A 1 99 ? -4.424 6.238 8.080 1.00 85.19 99 GLU A O 1
ATOM 769 N N . GLY A 1 100 ? -3.463 5.467 9.951 1.00 88.88 100 GLY A N 1
ATOM 770 C CA . GLY A 1 100 ? -2.180 5.141 9.330 1.00 88.88 100 GLY A CA 1
ATOM 771 C C . GLY A 1 100 ? -2.314 4.082 8.233 1.00 88.88 100 GLY A C 1
ATOM 772 O O . GLY A 1 100 ? -1.769 4.252 7.141 1.00 88.88 100 GLY A O 1
ATOM 773 N N . GLU A 1 101 ? -3.083 3.021 8.482 1.00 91.06 101 GLU A N 1
ATOM 774 C CA . GLU A 1 101 ? -3.422 2.011 7.477 1.00 91.06 101 GLU A CA 1
ATOM 775 C C . GLU A 1 101 ? -4.170 2.624 6.286 1.00 91.06 101 GLU A C 1
ATOM 777 O O . GLU A 1 101 ? -3.808 2.381 5.131 1.00 91.06 101 GLU A O 1
ATOM 782 N N . LEU A 1 102 ? -5.184 3.446 6.554 1.00 89.56 102 LEU A N 1
ATOM 783 C CA . LEU A 1 102 ? -5.996 4.075 5.518 1.00 89.56 102 LEU A CA 1
ATOM 784 C C . LEU A 1 102 ? -5.170 5.036 4.656 1.00 89.56 102 LEU A C 1
ATOM 786 O O . LEU A 1 102 ? -5.269 5.016 3.428 1.00 89.56 102 LEU A O 1
ATOM 790 N N . TYR A 1 103 ? -4.321 5.847 5.285 1.00 88.88 103 TYR A N 1
ATOM 791 C CA . TYR A 1 103 ? -3.428 6.779 4.608 1.00 88.88 103 TYR A CA 1
ATOM 792 C C . TYR A 1 103 ? -2.444 6.032 3.700 1.00 88.88 103 TYR A C 1
ATOM 794 O O . TYR A 1 103 ? -2.369 6.327 2.505 1.00 88.88 103 TYR A O 1
ATOM 802 N N . ASN A 1 104 ? -1.767 5.004 4.219 1.00 93.19 104 ASN A N 1
ATOM 803 C CA . ASN A 1 104 ? -0.864 4.169 3.424 1.00 93.19 104 ASN A CA 1
ATOM 804 C C . ASN A 1 104 ? -1.597 3.477 2.263 1.00 93.19 104 ASN A C 1
ATOM 806 O O . ASN A 1 104 ? -1.100 3.471 1.136 1.00 93.19 104 ASN A O 1
ATOM 810 N N . GLY A 1 105 ? -2.806 2.961 2.503 1.00 93.38 105 GLY A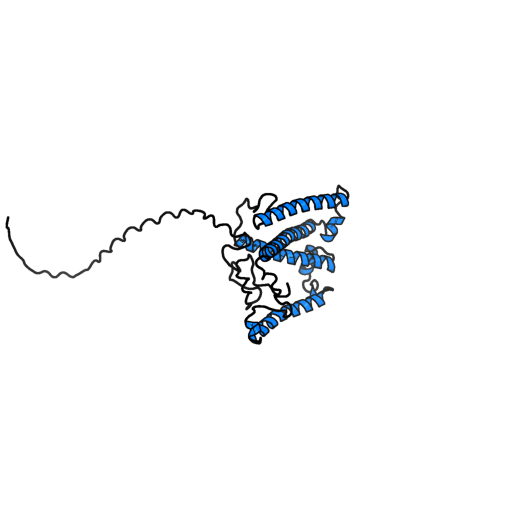 N 1
ATOM 811 C CA . GLY A 1 105 ? -3.645 2.345 1.477 1.00 93.38 105 GLY A CA 1
ATOM 812 C C . GLY A 1 105 ? -4.048 3.314 0.361 1.00 93.38 105 GLY A C 1
ATOM 813 O O . GLY A 1 105 ? -3.943 2.969 -0.817 1.00 93.38 105 GLY A O 1
ATOM 814 N N . ARG A 1 106 ? -4.462 4.541 0.700 1.00 92.75 106 ARG A N 1
ATOM 815 C CA . ARG A 1 106 ? -4.834 5.590 -0.271 1.00 92.75 106 ARG A CA 1
ATOM 816 C C . ARG A 1 106 ? -3.664 5.972 -1.174 1.00 92.75 106 ARG A C 1
ATOM 818 O O . ARG A 1 106 ? -3.820 6.016 -2.396 1.00 92.75 106 ARG A O 1
ATOM 825 N N . TRP A 1 107 ? -2.490 6.189 -0.587 1.00 93.00 107 TRP A N 1
ATOM 826 C CA . TRP A 1 107 ? 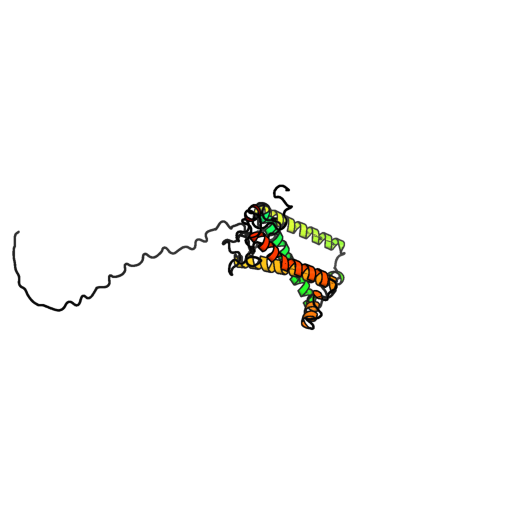-1.272 6.487 -1.341 1.00 93.00 107 TRP A CA 1
ATOM 827 C C . TRP A 1 107 ? -0.815 5.311 -2.196 1.00 93.00 107 TRP A C 1
ATOM 829 O O . TRP A 1 107 ? -0.436 5.513 -3.348 1.00 93.00 107 TRP A O 1
ATOM 839 N N . ALA A 1 108 ? -0.910 4.085 -1.680 1.00 95.50 108 ALA A N 1
ATOM 840 C CA . ALA A 1 108 ? -0.576 2.891 -2.441 1.00 95.50 108 ALA A CA 1
ATOM 841 C C . ALA A 1 108 ? -1.507 2.703 -3.648 1.00 95.50 108 ALA A C 1
ATOM 843 O O . ALA A 1 108 ? -1.018 2.455 -4.746 1.00 95.50 108 ALA A O 1
ATOM 844 N N . MET A 1 109 ? -2.824 2.888 -3.496 1.00 95.81 109 MET A N 1
ATOM 845 C CA . MET A 1 109 ? -3.776 2.791 -4.615 1.00 95.81 109 MET A CA 1
ATOM 846 C C . MET A 1 109 ? -3.439 3.775 -5.742 1.00 95.81 109 MET A C 1
ATOM 848 O O . MET A 1 109 ? -3.377 3.383 -6.909 1.00 95.81 109 MET A O 1
ATOM 852 N N . MET A 1 110 ? -3.159 5.035 -5.395 1.00 94.69 110 MET A N 1
ATOM 853 C CA . MET A 1 110 ? -2.744 6.051 -6.368 1.00 94.69 110 MET A CA 1
ATOM 854 C C . MET A 1 110 ? -1.368 5.741 -6.976 1.00 94.69 110 MET A C 1
ATOM 856 O O . MET A 1 110 ? -1.167 5.928 -8.177 1.00 94.69 110 MET A O 1
ATOM 860 N N . GLY A 1 111 ? -0.435 5.233 -6.168 1.00 92.31 111 GLY A N 1
ATOM 861 C CA . GLY A 1 111 ? 0.914 4.860 -6.589 1.00 92.31 111 GLY A CA 1
ATOM 862 C C . GLY A 1 111 ? 0.926 3.718 -7.605 1.00 92.31 111 GLY A C 1
ATOM 863 O O . GLY A 1 111 ? 1.505 3.875 -8.680 1.00 92.31 111 GLY A O 1
ATOM 864 N N . VAL A 1 112 ? 0.240 2.606 -7.312 1.00 92.94 112 VAL A N 1
ATOM 865 C CA . VAL A 1 112 ? 0.116 1.460 -8.232 1.00 92.94 112 VAL A CA 1
ATOM 866 C C . VAL A 1 112 ? -0.518 1.900 -9.547 1.00 92.94 112 VAL A C 1
ATOM 868 O O . VAL A 1 112 ? 0.013 1.592 -10.614 1.00 92.94 112 VAL A O 1
ATOM 871 N N . LEU A 1 113 ? -1.619 2.658 -9.486 1.00 93.56 113 LEU A N 1
ATOM 872 C CA . LEU A 1 113 ? -2.285 3.164 -10.685 1.00 93.56 113 LEU A CA 1
ATOM 873 C C . LEU A 1 113 ? -1.334 4.021 -11.532 1.00 93.56 113 LEU A C 1
ATOM 875 O O . LEU A 1 113 ? -1.260 3.830 -12.745 1.00 93.56 113 LEU A O 1
ATOM 879 N N . GLY A 1 114 ? -0.572 4.920 -10.903 1.00 90.19 114 GLY A N 1
ATOM 880 C CA . GLY A 1 114 ? 0.417 5.755 -11.585 1.00 90.19 114 GLY A CA 1
ATOM 881 C C . GLY A 1 114 ? 1.531 4.943 -12.250 1.00 90.19 114 GLY A C 1
ATOM 882 O O . GLY A 1 114 ? 1.845 5.180 -13.417 1.00 90.19 114 GLY A O 1
ATOM 883 N N . MET A 1 115 ? 2.093 3.953 -11.550 1.00 89.88 115 MET A N 1
ATOM 884 C CA . MET A 1 115 ? 3.145 3.083 -12.094 1.00 89.88 115 MET A CA 1
ATOM 885 C C . MET A 1 115 ? 2.654 2.284 -13.307 1.00 89.88 115 MET A C 1
ATOM 887 O O . MET A 1 115 ? 3.335 2.252 -14.334 1.00 89.88 115 MET A O 1
ATOM 891 N N . LEU A 1 116 ? 1.458 1.693 -13.219 1.00 89.88 116 LEU A N 1
ATOM 892 C CA . LEU A 1 116 ? 0.855 0.929 -14.315 1.00 89.88 116 LEU A CA 1
ATOM 893 C C . LEU A 1 116 ? 0.505 1.820 -15.513 1.00 89.88 116 LEU A C 1
ATOM 895 O O . LEU A 1 116 ? 0.705 1.425 -16.660 1.00 89.88 116 LEU A O 1
ATOM 899 N N . PHE A 1 117 ? 0.010 3.033 -15.263 1.00 90.31 117 PHE A N 1
ATOM 900 C CA . PHE A 1 117 ? -0.387 3.966 -16.316 1.00 90.31 117 PHE A CA 1
ATOM 901 C C . PHE A 1 117 ? 0.801 4.442 -17.165 1.00 90.31 117 PHE A C 1
ATOM 903 O O . PHE A 1 117 ? 0.701 4.507 -18.391 1.00 90.31 117 PHE A O 1
ATOM 910 N N . VAL A 1 118 ? 1.946 4.728 -16.536 1.00 85.88 118 VAL A N 1
ATOM 911 C CA . VAL A 1 118 ? 3.179 5.146 -17.232 1.00 85.88 118 VAL A CA 1
ATOM 912 C C . VAL A 1 118 ? 3.666 4.063 -18.197 1.00 85.88 118 VAL A C 1
ATOM 914 O O . VAL A 1 118 ? 4.047 4.363 -19.335 1.00 85.88 118 VAL A O 1
ATOM 917 N N . GLU A 1 119 ? 3.611 2.804 -17.770 1.00 85.19 119 GLU A N 1
ATOM 918 C CA . GLU A 1 119 ? 4.007 1.675 -18.607 1.00 85.19 119 GLU A CA 1
ATOM 919 C C . GLU A 1 119 ? 2.981 1.387 -19.708 1.00 85.19 119 GLU A C 1
ATOM 921 O O . GLU A 1 119 ? 3.367 1.153 -20.852 1.00 85.19 119 GLU A O 1
ATOM 926 N N . ALA A 1 120 ? 1.683 1.494 -19.406 1.00 87.88 120 ALA A N 1
ATOM 927 C CA . ALA A 1 120 ? 0.615 1.311 -20.388 1.00 87.88 120 ALA A CA 1
ATOM 928 C C . ALA A 1 120 ? 0.698 2.317 -21.553 1.00 87.88 120 ALA A C 1
ATOM 930 O O . ALA A 1 120 ? 0.384 1.967 -22.689 1.00 87.88 120 ALA A O 1
ATOM 931 N N . ILE A 1 121 ? 1.164 3.544 -21.297 1.00 87.31 121 ILE A N 1
ATOM 932 C CA . ILE A 1 121 ? 1.388 4.577 -22.329 1.00 87.31 121 ILE A CA 1
ATOM 933 C C . ILE A 1 121 ? 2.714 4.364 -23.086 1.00 87.31 121 ILE A C 1
ATOM 935 O O . ILE A 1 121 ? 2.989 5.039 -24.077 1.00 87.31 121 ILE A O 1
ATOM 939 N N . GLY A 1 122 ? 3.556 3.423 -22.655 1.00 80.25 122 GLY A N 1
ATOM 940 C CA . GLY A 1 122 ? 4.838 3.146 -23.301 1.00 80.25 122 GLY A CA 1
ATOM 941 C C . GLY A 1 122 ? 5.922 4.176 -22.975 1.00 80.25 122 GLY A C 1
ATOM 942 O O . GLY A 1 122 ? 6.897 4.300 -23.712 1.00 80.25 122 GLY A O 1
ATOM 943 N N . LYS A 1 123 ? 5.804 4.909 -21.857 1.00 77.81 123 LYS A N 1
ATOM 944 C CA . LYS A 1 123 ? 6.876 5.800 -21.360 1.00 77.81 123 LYS A CA 1
ATOM 945 C C . LYS A 1 123 ? 8.033 5.027 -20.696 1.00 77.81 123 LYS A C 1
ATOM 947 O O . LYS A 1 123 ? 9.029 5.628 -20.286 1.00 77.81 123 LYS A O 1
ATOM 952 N N . GLY A 1 124 ? 7.935 3.695 -20.690 1.00 76.19 124 GLY A N 1
ATOM 953 C CA . GLY A 1 124 ? 8.911 2.728 -20.193 1.00 76.19 124 GLY A CA 1
ATOM 954 C C . GLY A 1 124 ? 8.769 2.427 -18.699 1.00 76.19 124 GLY A C 1
ATOM 955 O O . GLY A 1 124 ? 7.770 2.819 -18.096 1.00 76.19 124 GLY A O 1
ATOM 956 N N . PRO A 1 125 ? 9.746 1.721 -18.096 1.00 80.88 125 PRO A N 1
ATOM 957 C CA . PRO A 1 125 ? 9.653 1.288 -16.707 1.00 80.88 125 PRO A CA 1
ATOM 958 C C . PRO A 1 125 ? 9.541 2.479 -15.758 1.00 80.88 125 PRO A C 1
ATOM 960 O O . PRO A 1 125 ? 10.340 3.421 -15.837 1.00 80.88 125 PRO A O 1
ATOM 963 N N . TRP A 1 126 ? 8.591 2.404 -14.826 1.00 79.44 126 TRP A N 1
ATOM 964 C CA . TRP A 1 126 ? 8.311 3.459 -13.849 1.00 79.44 126 TRP A CA 1
ATOM 965 C C . TRP A 1 126 ? 9.564 3.896 -13.065 1.00 79.44 126 TRP A C 1
ATOM 967 O O . TRP A 1 126 ? 9.738 5.085 -12.819 1.00 79.44 126 TRP A O 1
ATOM 977 N N . GLY A 1 127 ? 10.487 2.975 -12.756 1.00 77.00 127 GLY A N 1
ATOM 978 C CA . GLY A 1 127 ? 11.732 3.285 -12.036 1.00 77.00 127 GLY A CA 1
ATOM 979 C C . GLY A 1 127 ? 12.694 4.202 -12.804 1.00 77.00 127 GLY A C 1
ATOM 980 O O . GLY A 1 127 ? 13.487 4.920 -12.204 1.00 77.00 127 GLY A O 1
ATOM 981 N N . SER A 1 128 ? 12.591 4.235 -14.134 1.00 76.94 128 SER A N 1
ATOM 982 C CA . SER A 1 128 ? 13.389 5.116 -14.999 1.00 76.94 128 SER A CA 1
ATOM 983 C C . SER A 1 128 ? 12.671 6.415 -15.380 1.00 76.94 128 SER A C 1
ATOM 985 O O . SER A 1 128 ? 13.294 7.316 -15.941 1.00 76.94 128 SER A O 1
ATOM 987 N N . ALA A 1 129 ? 11.378 6.537 -15.060 1.00 74.06 129 ALA A N 1
ATOM 988 C CA . ALA A 1 129 ? 10.566 7.708 -15.371 1.00 74.06 129 ALA A CA 1
ATOM 989 C C . ALA A 1 129 ? 11.132 9.046 -14.845 1.00 74.06 129 ALA A C 1
ATOM 991 O O . ALA A 1 129 ? 11.148 9.997 -15.630 1.00 74.06 129 ALA A O 1
ATOM 992 N N . PRO A 1 130 ? 11.643 9.168 -13.598 1.00 73.56 130 PRO A N 1
ATOM 993 C CA . PRO A 1 130 ? 12.110 10.463 -13.089 1.00 73.56 130 PRO A CA 1
ATOM 994 C C . PRO A 1 130 ? 13.355 10.996 -13.813 1.00 73.56 130 PRO A C 1
ATOM 996 O O . PRO A 1 130 ? 13.576 12.201 -13.834 1.00 73.56 130 PRO A O 1
ATOM 999 N N . PHE A 1 131 ? 14.151 10.129 -14.446 1.00 74.38 131 PHE A N 1
ATOM 1000 C CA . PHE A 1 131 ? 15.367 10.531 -15.165 1.00 74.38 131 PHE A CA 1
ATOM 1001 C C . PHE A 1 131 ? 15.121 10.899 -16.633 1.00 74.38 131 PHE A C 1
ATOM 1003 O O . PHE A 1 131 ? 16.030 11.379 -17.304 1.00 74.38 131 PHE A O 1
ATOM 1010 N N . ARG A 1 132 ? 13.914 10.649 -17.154 1.00 72.75 132 ARG A N 1
ATOM 1011 C CA . ARG A 1 132 ? 13.554 10.887 -18.564 1.00 72.75 132 ARG A CA 1
ATOM 1012 C C . ARG A 1 132 ? 12.773 12.178 -18.784 1.00 72.75 132 ARG A C 1
ATOM 1014 O O . ARG A 1 132 ? 12.544 12.553 -19.929 1.00 72.75 132 ARG A O 1
ATOM 1021 N N . VAL A 1 133 ? 12.310 12.812 -17.710 1.00 73.06 133 VAL A N 1
ATOM 1022 C CA . VAL A 1 133 ? 11.536 14.050 -17.782 1.00 73.06 133 VAL A CA 1
ATOM 1023 C C . VAL A 1 133 ? 12.480 15.225 -17.586 1.00 73.06 133 VAL A C 1
ATOM 1025 O O . VAL A 1 133 ? 13.115 15.360 -16.543 1.00 73.06 133 VAL A O 1
ATOM 1028 N N . GLU A 1 134 ? 12.552 16.093 -18.589 1.00 76.44 134 GLU A N 1
ATOM 1029 C CA . GLU A 1 134 ? 13.191 17.396 -18.445 1.00 76.44 134 GLU A CA 1
ATOM 1030 C C . GLU A 1 134 ? 12.261 18.308 -17.643 1.00 76.44 134 GLU A C 1
ATOM 1032 O O . GLU A 1 134 ? 11.150 18.634 -18.067 1.00 76.44 134 GLU A O 1
ATOM 1037 N N . TYR A 1 135 ? 12.695 18.689 -16.444 1.00 74.25 135 TYR A N 1
ATOM 1038 C CA . TYR A 1 135 ? 11.934 19.595 -15.595 1.00 74.25 135 TYR A CA 1
ATOM 1039 C C . TYR A 1 135 ? 12.206 21.054 -15.997 1.00 74.25 135 TYR A C 1
ATOM 1041 O O . TYR A 1 135 ? 13.361 21.422 -16.210 1.00 74.25 135 TYR A O 1
ATOM 1049 N N . PRO A 1 136 ? 11.177 21.923 -16.035 1.00 74.62 136 PRO A N 1
ATOM 1050 C CA . PRO A 1 136 ? 11.324 23.331 -16.428 1.00 74.62 136 PRO A CA 1
ATOM 1051 C C . PRO A 1 136 ? 12.094 24.181 -15.402 1.00 74.62 136 PRO A C 1
ATOM 1053 O O . PRO A 1 136 ? 12.370 25.354 -15.630 1.00 74.62 136 PRO A O 1
ATOM 1056 N N . MET A 1 137 ? 12.417 23.602 -14.250 1.00 73.81 137 MET A N 1
ATOM 1057 C CA . MET A 1 137 ? 13.091 24.231 -13.125 1.00 73.81 137 MET A CA 1
ATOM 1058 C C . MET A 1 137 ? 14.122 23.253 -12.567 1.00 73.81 137 MET A C 1
ATOM 1060 O O . MET A 1 137 ? 13.932 22.038 -12.637 1.00 73.81 137 MET A O 1
ATOM 1064 N N . ALA A 1 138 ? 15.222 23.781 -12.022 1.00 80.50 138 ALA A N 1
ATOM 1065 C CA . ALA A 1 138 ? 16.260 22.952 -11.423 1.00 80.50 138 ALA A CA 1
ATOM 1066 C C . ALA A 1 138 ? 15.664 22.026 -10.345 1.00 80.50 138 ALA A C 1
ATOM 1068 O O . ALA A 1 138 ? 14.756 22.412 -9.603 1.00 80.50 138 ALA A O 1
ATOM 1069 N N . TYR A 1 139 ? 16.200 20.807 -10.252 1.00 81.50 139 TYR A N 1
ATOM 1070 C CA . TYR A 1 139 ? 15.684 19.749 -9.378 1.00 81.50 139 TYR A CA 1
ATOM 1071 C C . TYR A 1 139 ? 15.534 20.197 -7.915 1.00 81.50 139 TYR A C 1
ATOM 1073 O O . TYR A 1 139 ? 14.500 19.966 -7.297 1.00 81.50 139 TYR A O 1
ATOM 1081 N N . VAL A 1 140 ? 16.531 20.903 -7.371 1.00 85.38 140 VAL A N 1
ATOM 1082 C CA . VAL A 1 140 ? 16.540 21.325 -5.960 1.00 85.38 140 VAL A CA 1
ATOM 1083 C C . VAL A 1 140 ? 15.382 22.289 -5.628 1.00 85.38 140 VAL A C 1
ATOM 1085 O O . VAL A 1 140 ? 14.619 21.981 -4.711 1.00 85.38 140 VAL A O 1
ATOM 1088 N N . PRO A 1 141 ? 15.162 23.397 -6.368 1.00 87.50 141 PRO A N 1
ATOM 1089 C CA . PRO A 1 141 ? 13.970 24.231 -6.195 1.00 87.50 141 PRO A CA 1
ATOM 1090 C C . PRO A 1 141 ? 12.639 23.480 -6.309 1.00 87.50 141 PRO A C 1
ATOM 1092 O O . PRO A 1 141 ? 11.721 23.761 -5.540 1.00 87.50 141 PRO A O 1
ATOM 1095 N N . LEU A 1 142 ? 12.525 22.520 -7.234 1.00 85.62 142 LEU A N 1
ATOM 1096 C CA . LEU A 1 142 ? 11.301 21.730 -7.414 1.00 85.62 142 LEU A CA 1
ATOM 1097 C C . LEU A 1 142 ? 11.010 20.858 -6.192 1.00 85.62 142 LEU A C 1
ATOM 1099 O O . LEU A 1 142 ? 9.879 20.825 -5.707 1.00 85.62 142 LEU A O 1
ATOM 1103 N N . VAL A 1 143 ? 12.038 20.195 -5.665 1.00 86.69 143 VAL A N 1
ATOM 1104 C CA . VAL A 1 143 ? 11.929 19.374 -4.457 1.00 86.69 143 VAL A CA 1
ATOM 1105 C C . VAL A 1 143 ? 11.526 20.233 -3.260 1.00 86.69 143 VAL A C 1
ATOM 1107 O O . VAL A 1 143 ? 10.616 19.846 -2.528 1.00 86.69 143 VAL A O 1
ATOM 1110 N N . ILE A 1 144 ? 12.135 21.408 -3.076 1.00 89.06 144 ILE A N 1
ATOM 1111 C CA . ILE A 1 144 ? 11.797 22.317 -1.969 1.00 89.06 144 ILE A CA 1
ATOM 1112 C C . ILE A 1 144 ? 10.348 22.800 -2.086 1.00 89.06 144 ILE A C 1
ATOM 1114 O O . ILE A 1 144 ? 9.593 22.706 -1.118 1.00 89.06 144 ILE A O 1
ATOM 1118 N N . ALA A 1 145 ? 9.934 23.262 -3.269 1.00 89.12 145 ALA A N 1
ATOM 1119 C CA . ALA A 1 145 ? 8.564 23.712 -3.507 1.00 89.12 145 ALA A CA 1
ATOM 1120 C C . ALA A 1 145 ? 7.542 22.592 -3.242 1.00 89.12 145 ALA A C 1
ATOM 1122 O O . ALA A 1 145 ? 6.531 22.824 -2.577 1.00 89.12 145 ALA A O 1
ATOM 1123 N N . GLY A 1 146 ? 7.839 21.368 -3.694 1.00 89.19 146 GLY A N 1
ATOM 1124 C CA . GLY A 1 146 ? 7.017 20.189 -3.433 1.00 89.19 146 GLY A CA 1
ATOM 1125 C C . GLY A 1 146 ? 6.884 19.882 -1.940 1.00 89.19 146 GLY A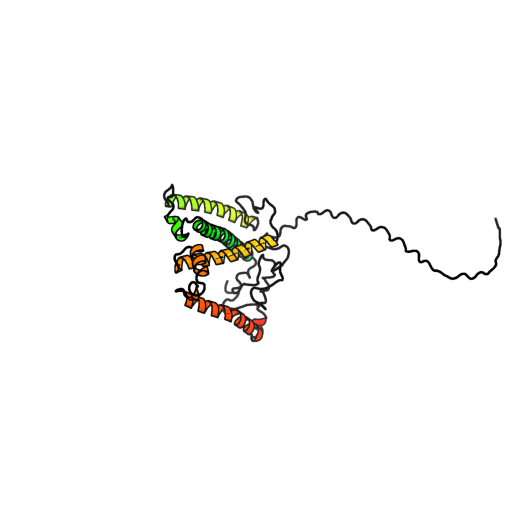 C 1
ATOM 1126 O O . GLY A 1 146 ? 5.770 19.721 -1.447 1.00 89.19 146 GLY A O 1
ATOM 1127 N N . HIS A 1 147 ? 7.991 19.864 -1.193 1.00 91.69 147 HIS A N 1
ATOM 1128 C CA . HIS A 1 147 ? 7.961 19.600 0.250 1.00 91.69 147 HIS A CA 1
ATOM 1129 C C . HIS A 1 147 ? 7.194 20.678 1.022 1.00 91.69 147 HIS A C 1
ATOM 1131 O O . HIS A 1 147 ? 6.399 20.340 1.892 1.00 91.69 147 HIS A O 1
ATOM 1137 N N . LEU A 1 148 ? 7.368 21.961 0.691 1.00 92.38 148 LEU A N 1
ATOM 1138 C CA . LEU A 1 148 ? 6.628 23.050 1.342 1.00 92.38 148 LEU A CA 1
ATOM 1139 C C . LEU A 1 148 ? 5.115 22.942 1.108 1.00 92.38 148 LEU A C 1
ATOM 1141 O O . LEU A 1 148 ? 4.324 23.158 2.033 1.00 92.38 148 LEU A O 1
ATOM 1145 N N . ALA A 1 149 ? 4.709 22.557 -0.104 1.00 89.81 149 ALA A N 1
ATOM 1146 C CA . ALA A 1 149 ? 3.313 22.270 -0.402 1.00 89.81 149 ALA A CA 1
ATOM 1147 C C . ALA A 1 149 ? 2.804 21.084 0.435 1.00 89.81 149 ALA A C 1
ATOM 1149 O O . ALA A 1 149 ? 1.792 21.219 1.124 1.00 89.81 149 ALA A O 1
ATOM 1150 N N . TYR A 1 150 ? 3.524 19.956 0.455 1.00 89.81 150 TYR A N 1
ATOM 1151 C CA . TYR A 1 150 ? 3.138 18.774 1.235 1.00 89.81 150 TYR A CA 1
ATOM 1152 C C . TYR A 1 150 ? 3.060 19.039 2.737 1.00 89.81 150 TYR A C 1
ATOM 1154 O O . TYR A 1 150 ? 2.093 18.623 3.365 1.00 89.81 150 TYR A O 1
ATOM 1162 N N . ILE A 1 151 ? 4.010 19.783 3.308 1.00 91.50 151 ILE A N 1
ATOM 1163 C CA . ILE A 1 151 ? 3.989 20.178 4.724 1.00 91.50 151 ILE A CA 1
ATOM 1164 C C . ILE A 1 151 ? 2.710 20.957 5.042 1.00 91.50 151 ILE A C 1
ATOM 1166 O O . ILE A 1 151 ? 2.080 20.729 6.072 1.00 91.50 151 ILE A O 1
ATOM 1170 N N . THR A 1 152 ? 2.296 21.847 4.140 1.00 88.75 152 THR A N 1
ATOM 1171 C CA . THR A 1 152 ? 1.066 22.628 4.306 1.00 88.75 152 THR A CA 1
ATOM 1172 C C . THR A 1 152 ? -0.174 21.727 4.271 1.00 88.75 152 THR A C 1
ATOM 1174 O O . THR A 1 152 ? -1.044 21.840 5.137 1.00 88.75 152 THR A O 1
ATOM 1177 N N . PHE A 1 153 ? -0.253 20.792 3.318 1.00 87.25 153 PHE A N 1
ATOM 1178 C CA . PHE A 1 153 ? -1.352 19.819 3.247 1.00 87.25 153 PHE A CA 1
ATOM 1179 C C . PHE A 1 153 ? -1.397 18.891 4.471 1.00 87.25 153 PHE A C 1
ATOM 1181 O O . PHE A 1 153 ? -2.475 18.658 5.023 1.00 87.25 153 PHE A O 1
ATOM 1188 N N . GLU A 1 154 ? -0.243 18.414 4.936 1.00 87.69 154 GLU A N 1
ATOM 1189 C CA . GLU A 1 154 ? -0.124 17.575 6.131 1.00 87.69 154 GLU A CA 1
ATOM 1190 C C . GLU A 1 154 ? -0.513 18.323 7.404 1.00 87.69 154 GLU A C 1
ATOM 1192 O O . GLU A 1 154 ? -1.209 17.769 8.255 1.00 87.69 154 GLU A O 1
ATOM 1197 N N . TYR A 1 155 ? -0.149 19.601 7.517 1.00 89.38 155 TYR A N 1
ATOM 1198 C CA . TYR A 1 155 ? -0.576 20.437 8.634 1.00 89.38 155 TYR A CA 1
ATOM 1199 C C . TYR A 1 155 ? -2.106 20.515 8.722 1.00 89.38 155 TYR A C 1
ATOM 1201 O O . TYR A 1 155 ? -2.680 20.282 9.788 1.00 89.38 155 TYR A O 1
ATOM 1209 N N . PHE A 1 156 ? -2.788 20.774 7.603 1.00 87.00 156 PHE A N 1
ATOM 1210 C CA . PHE A 1 156 ? -4.252 20.803 7.586 1.00 87.00 156 PHE A CA 1
ATOM 1211 C C . PHE A 1 156 ? -4.864 19.442 7.923 1.00 87.00 156 PHE A C 1
ATOM 1213 O O . PHE A 1 156 ? -5.807 19.375 8.714 1.00 87.00 156 PHE A O 1
ATOM 1220 N N . ARG A 1 157 ? -4.297 18.350 7.397 1.00 85.75 157 ARG A N 1
ATOM 1221 C CA . ARG A 1 157 ? -4.721 16.985 7.735 1.00 85.75 157 ARG A CA 1
ATOM 1222 C C . ARG A 1 157 ? -4.597 16.712 9.235 1.00 85.75 157 ARG A C 1
ATOM 1224 O O . ARG A 1 157 ? -5.547 16.214 9.835 1.00 85.75 157 ARG A O 1
ATOM 1231 N N . TRP A 1 158 ? -3.471 17.075 9.845 1.00 84.06 158 TRP A N 1
ATOM 1232 C CA . TRP A 1 158 ? -3.216 16.888 11.274 1.00 84.06 158 TRP A CA 1
ATOM 1233 C C . TRP A 1 158 ? -4.188 17.693 12.145 1.00 84.06 158 TRP A C 1
ATOM 1235 O O . TRP A 1 158 ? -4.778 17.156 13.084 1.00 84.06 158 TRP A O 1
ATOM 1245 N N . VAL A 1 159 ? -4.428 18.963 11.802 1.00 86.25 159 VAL A N 1
ATOM 1246 C CA . VAL A 1 159 ? -5.410 19.805 12.505 1.00 86.25 159 VAL A CA 1
ATOM 1247 C C . VAL A 1 159 ? -6.820 19.213 12.408 1.00 86.25 159 VAL A C 1
ATOM 1249 O O . VAL A 1 159 ? -7.558 19.239 13.394 1.00 86.25 159 VAL A O 1
ATOM 1252 N N . ASN A 1 160 ? -7.201 18.674 11.249 1.00 83.88 160 ASN A N 1
ATOM 1253 C CA . ASN A 1 160 ? -8.505 18.037 11.062 1.00 83.88 160 ASN A CA 1
ATOM 1254 C C . ASN A 1 160 ? -8.641 16.764 11.897 1.00 83.88 160 ASN A C 1
ATOM 1256 O O . ASN A 1 160 ? -9.642 16.605 12.599 1.00 83.88 160 ASN A O 1
ATOM 1260 N N . PHE A 1 161 ? -7.608 15.921 11.885 1.00 83.25 161 PHE A N 1
ATOM 1261 C CA . PHE A 1 161 ? -7.591 14.682 12.650 1.00 83.25 161 PHE A CA 1
ATOM 1262 C C . PHE A 1 161 ? -7.728 14.950 14.153 1.00 83.25 161 PHE A C 1
ATOM 1264 O O . PHE A 1 161 ? -8.581 14.359 14.804 1.00 83.25 161 PHE A O 1
ATOM 1271 N N . ASN A 1 162 ? -6.996 15.923 14.699 1.00 83.56 162 ASN A N 1
ATOM 1272 C CA . ASN A 1 162 ? -7.084 16.244 16.128 1.00 83.56 162 ASN A CA 1
ATOM 1273 C C . ASN A 1 162 ? -8.425 16.862 16.547 1.00 83.56 162 ASN A C 1
ATOM 1275 O O . ASN A 1 162 ? -8.825 16.733 17.700 1.00 83.56 162 ASN A O 1
ATOM 1279 N N . LYS A 1 163 ? -9.112 17.567 15.640 1.00 81.88 163 LYS A N 1
ATOM 1280 C CA . LYS A 1 163 ? -10.394 18.223 15.947 1.00 81.88 163 LYS A CA 1
ATOM 1281 C C . LYS A 1 163 ? -11.596 17.300 15.787 1.00 81.88 163 LYS A C 1
ATOM 1283 O O . LYS A 1 163 ? -12.552 17.434 16.544 1.00 81.88 163 LYS A O 1
ATOM 1288 N N . LYS A 1 164 ? -11.587 16.441 14.765 1.00 70.62 164 LYS A N 1
ATOM 1289 C CA . LYS A 1 164 ? -12.755 15.644 14.351 1.00 70.62 164 LYS A CA 1
ATOM 1290 C C . LYS A 1 164 ? -12.529 14.133 14.420 1.00 70.62 164 LYS A C 1
ATOM 1292 O O . LYS A 1 164 ? -13.491 13.392 14.292 1.00 70.62 164 LYS A O 1
ATOM 1297 N N . GLY A 1 165 ? -11.291 13.675 14.617 1.00 69.12 165 GLY A N 1
ATOM 1298 C CA . GLY A 1 165 ? -10.932 12.256 14.531 1.00 69.12 165 GLY A CA 1
ATOM 1299 C C . GLY A 1 165 ? -10.959 11.706 13.102 1.00 69.12 165 GLY A C 1
ATOM 1300 O O . GLY A 1 165 ? -10.989 10.494 12.922 1.00 69.12 165 GLY A O 1
ATOM 1301 N N . GLU A 1 166 ? -10.985 12.586 12.094 1.00 69.12 166 GLU A N 1
ATOM 1302 C CA . GLU A 1 166 ? -11.157 12.234 10.684 1.00 69.12 166 GLU A CA 1
ATOM 1303 C C . GLU A 1 166 ? -10.263 13.084 9.785 1.00 69.12 166 GLU 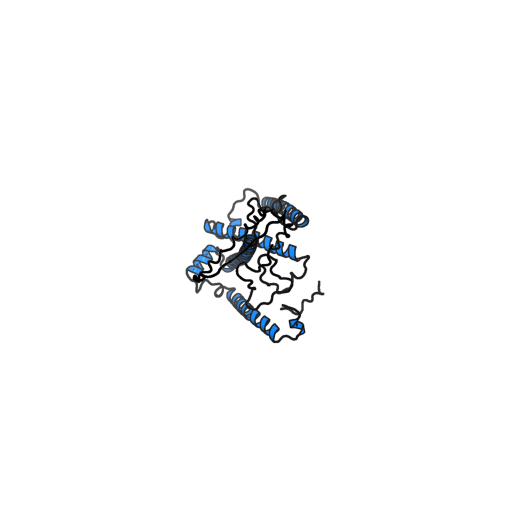A C 1
ATOM 1305 O O . GLU A 1 166 ? -10.022 14.269 10.048 1.00 69.12 166 GLU A O 1
ATOM 1310 N N . THR A 1 167 ? -9.805 12.487 8.685 1.00 70.56 167 THR A N 1
ATOM 1311 C CA . THR A 1 167 ? -9.061 13.198 7.648 1.00 70.56 167 THR A CA 1
ATOM 1312 C C . THR A 1 167 ? -9.973 13.703 6.537 1.00 70.56 167 THR A C 1
ATOM 1314 O O . THR A 1 167 ? -10.997 13.116 6.193 1.00 70.56 167 THR A O 1
ATOM 1317 N N . GLY A 1 168 ? -9.611 14.858 5.985 1.00 68.94 168 GLY A N 1
ATOM 1318 C CA . GLY A 1 168 ? -10.374 15.547 4.954 1.00 68.94 168 GLY A CA 1
ATOM 1319 C C . GLY A 1 168 ? -9.475 16.422 4.093 1.00 68.94 168 GLY A C 1
ATOM 1320 O O . GLY A 1 168 ? -8.277 16.553 4.354 1.00 68.94 168 GLY A O 1
ATOM 1321 N N . LEU A 1 169 ? -10.056 17.016 3.056 1.00 74.62 169 LEU A N 1
ATOM 1322 C CA . LEU A 1 169 ? -9.336 17.869 2.122 1.00 74.62 169 LEU A CA 1
ATOM 1323 C C . LEU A 1 169 ? -9.273 19.302 2.661 1.00 74.62 169 LEU A C 1
ATOM 1325 O O . LEU A 1 169 ? -10.293 19.990 2.739 1.00 74.62 169 LEU A O 1
ATOM 1329 N N . LEU A 1 170 ? -8.063 19.776 2.972 1.00 78.88 170 LEU A N 1
ATOM 1330 C CA . LEU A 1 170 ? -7.806 21.145 3.437 1.00 78.88 170 LEU A CA 1
ATOM 1331 C C . LEU A 1 170 ? -8.653 21.512 4.669 1.00 78.88 170 LEU A C 1
ATOM 1333 O O . LEU A 1 170 ? -8.389 21.022 5.758 1.00 78.88 170 LEU A O 1
ATOM 1337 N N . PHE A 1 171 ? -9.665 22.365 4.509 1.00 72.50 171 PHE A N 1
ATOM 1338 C CA . PHE A 1 171 ? -10.548 22.824 5.587 1.00 72.50 171 PHE A CA 1
ATOM 1339 C C . PHE A 1 171 ? -11.832 21.987 5.717 1.00 72.50 171 PHE A C 1
ATOM 1341 O O . PHE A 1 171 ? -12.565 22.121 6.699 1.00 72.50 171 PHE A O 1
ATOM 1348 N N . PHE A 1 172 ? -12.125 21.135 4.730 1.00 69.50 172 PHE A N 1
ATOM 1349 C CA . PHE A 1 172 ? -13.335 20.320 4.679 1.00 69.50 172 PHE A CA 1
ATOM 1350 C C . PHE A 1 172 ? -13.036 18.908 5.179 1.00 69.50 172 PHE A C 1
ATOM 1352 O O . PHE A 1 172 ? -12.360 18.125 4.516 1.00 69.50 172 PHE A O 1
ATOM 1359 N N . ALA A 1 173 ? -13.567 18.581 6.355 1.00 71.88 173 ALA A N 1
ATOM 1360 C CA . ALA A 1 173 ? -13.482 17.249 6.942 1.00 71.88 173 ALA A CA 1
ATOM 1361 C C . ALA A 1 173 ? -14.859 16.826 7.486 1.00 71.88 173 ALA A C 1
ATOM 1363 O O . ALA A 1 173 ? -15.413 17.587 8.296 1.00 71.88 173 ALA A O 1
ATOM 1364 N N . PRO A 1 174 ? -15.406 15.664 7.079 1.00 71.38 174 PRO A N 1
ATOM 1365 C CA . PRO A 1 174 ? -14.976 14.798 5.966 1.00 71.38 174 PRO A CA 1
ATOM 1366 C C . PRO A 1 174 ? -15.279 15.415 4.583 1.00 71.38 174 PRO A C 1
ATOM 1368 O O . PRO A 1 174 ? -16.201 16.218 4.438 1.00 71.38 174 PRO A O 1
ATOM 1371 N N . PHE A 1 175 ? -14.500 15.058 3.554 1.00 77.50 175 PHE A N 1
ATOM 1372 C CA . PHE A 1 175 ? -14.764 15.475 2.169 1.00 77.50 175 PHE A CA 1
ATOM 1373 C C . PHE A 1 175 ? -15.586 14.402 1.441 1.00 77.50 175 PHE A C 1
ATOM 137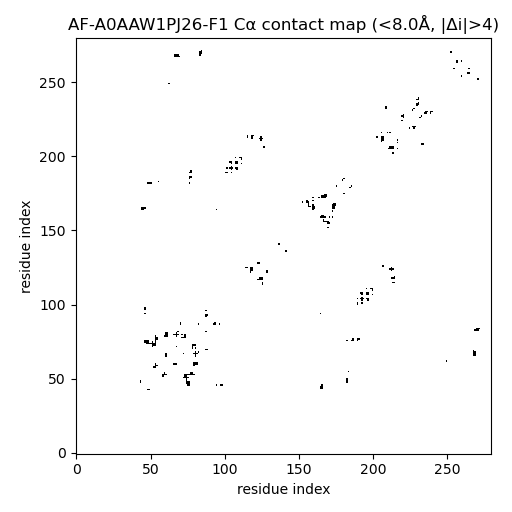5 O O . PHE A 1 175 ? -15.028 13.471 0.868 1.00 77.50 175 PHE A O 1
ATOM 1382 N N . ASP A 1 176 ? -16.913 14.535 1.475 1.00 82.75 176 ASP A N 1
ATOM 1383 C CA . ASP A 1 176 ? -17.842 13.658 0.749 1.00 82.75 176 ASP A CA 1
ATOM 1384 C C . ASP A 1 176 ? -18.971 14.480 0.093 1.00 82.75 176 ASP A C 1
ATOM 1386 O O . ASP A 1 176 ? -20.050 14.633 0.670 1.00 82.75 176 ASP A O 1
ATOM 1390 N N . PRO A 1 177 ? -18.743 15.059 -1.101 1.00 82.38 177 PRO A N 1
ATOM 1391 C CA . PRO A 1 177 ? -19.762 15.851 -1.792 1.00 82.38 177 PRO A CA 1
ATOM 1392 C C . PRO A 1 177 ? -20.892 15.003 -2.395 1.00 82.38 177 PRO A C 1
ATOM 1394 O O . PRO A 1 177 ? -21.963 15.536 -2.676 1.00 82.38 177 PRO A O 1
ATOM 1397 N N . LEU A 1 178 ? -20.660 13.705 -2.624 1.00 87.44 178 LEU A N 1
ATOM 1398 C CA . LEU A 1 178 ? -21.616 12.810 -3.284 1.00 87.44 178 LEU A CA 1
ATOM 1399 C C . LEU A 1 178 ? -22.397 11.930 -2.299 1.00 87.44 178 LEU A C 1
ATOM 1401 O O . LEU A 1 178 ? -23.365 11.289 -2.705 1.00 87.44 178 LEU A O 1
ATOM 1405 N N . GLY A 1 179 ? -22.011 11.901 -1.022 1.00 82.81 179 GLY A N 1
ATOM 1406 C CA . GLY A 1 179 ? -22.679 11.100 0.001 1.00 82.81 179 GLY A CA 1
ATOM 1407 C C . GLY A 1 179 ? -22.551 9.597 -0.252 1.00 82.81 179 GLY A C 1
ATOM 1408 O O . GLY A 1 179 ? -23.490 8.853 0.023 1.00 82.81 179 GLY A O 1
ATOM 1409 N N . LEU A 1 180 ? -21.434 9.151 -0.837 1.00 83.88 180 LEU A N 1
ATOM 1410 C CA . LEU A 1 180 ? -21.212 7.740 -1.202 1.00 83.88 180 LEU A CA 1
ATOM 1411 C C . LEU A 1 180 ? -20.621 6.912 -0.049 1.00 83.88 180 LEU A C 1
ATOM 1413 O O . LEU A 1 180 ? -20.316 5.722 -0.209 1.00 83.88 180 LEU A O 1
ATOM 1417 N N . THR A 1 181 ? -20.443 7.528 1.117 1.00 80.56 181 THR A N 1
ATOM 1418 C CA . THR A 1 181 ? -19.961 6.860 2.324 1.00 80.56 181 THR A CA 1
ATOM 1419 C C . THR A 1 181 ? -21.025 5.919 2.893 1.00 80.56 181 THR A C 1
ATOM 1421 O O . THR A 1 181 ? -22.123 6.302 3.286 1.00 80.56 181 THR A O 1
ATOM 1424 N N . SER A 1 182 ? -20.694 4.632 2.911 1.00 84.50 182 SER A N 1
ATOM 1425 C CA . SER A 1 182 ? -21.487 3.548 3.482 1.00 84.50 182 SER A CA 1
ATOM 1426 C C . SER A 1 182 ? -20.535 2.525 4.093 1.00 84.50 182 SER A C 1
ATOM 1428 O O . SER A 1 182 ? -19.374 2.435 3.689 1.00 84.50 182 SER A O 1
ATOM 1430 N N . ASP A 1 183 ? -21.016 1.698 5.015 1.00 83.12 183 ASP A N 1
ATOM 1431 C CA . ASP A 1 183 ? -20.193 0.656 5.645 1.00 83.12 183 ASP A CA 1
ATOM 1432 C C . ASP A 1 183 ? -19.541 -0.281 4.620 1.00 83.12 183 ASP A C 1
ATOM 1434 O O . ASP A 1 183 ? -18.358 -0.611 4.715 1.00 83.12 183 ASP A O 1
ATOM 1438 N N . ARG A 1 184 ? -20.276 -0.620 3.554 1.00 82.75 184 ARG A N 1
ATOM 1439 C CA . ARG A 1 184 ? -19.754 -1.432 2.451 1.00 82.75 184 ARG A CA 1
ATOM 1440 C C . ARG A 1 184 ? -18.637 -0.723 1.685 1.00 82.75 184 ARG A C 1
ATOM 1442 O O . ARG A 1 184 ? -17.637 -1.359 1.346 1.00 82.75 184 ARG A O 1
ATOM 1449 N N . THR A 1 185 ? -18.796 0.568 1.385 1.00 85.56 185 THR A N 1
ATOM 1450 C CA . THR A 1 185 ? -17.788 1.317 0.618 1.00 85.56 185 THR A CA 1
ATOM 1451 C C . THR A 1 185 ? -16.520 1.542 1.437 1.00 85.56 185 THR A C 1
ATOM 1453 O O . THR A 1 185 ? -15.431 1.333 0.902 1.00 85.56 185 THR A O 1
ATOM 1456 N N . ARG A 1 186 ? -16.635 1.792 2.746 1.00 84.56 186 ARG A N 1
ATOM 1457 C CA . ARG A 1 186 ? -15.490 1.851 3.676 1.00 84.56 186 ARG A CA 1
ATOM 1458 C C . ARG A 1 186 ? -14.696 0.545 3.706 1.00 84.56 186 ARG A C 1
ATOM 1460 O O . ARG A 1 186 ? -13.484 0.541 3.511 1.00 84.56 186 ARG A O 1
ATOM 1467 N N . GLN A 1 187 ? -15.378 -0.592 3.861 1.00 85.81 187 GLN A N 1
ATOM 1468 C CA . GLN A 1 187 ? -14.719 -1.904 3.820 1.00 85.81 187 GLN A CA 1
ATOM 1469 C C . GLN A 1 187 ? -14.082 -2.195 2.452 1.00 85.81 187 GLN A C 1
ATOM 1471 O O . GLN A 1 187 ? -13.081 -2.912 2.360 1.00 85.81 187 GLN A O 1
ATOM 1476 N N . SER A 1 188 ? -14.661 -1.686 1.361 1.00 87.06 188 SER A N 1
ATOM 1477 C CA . SER A 1 188 ? -14.071 -1.808 0.024 1.00 87.06 188 SER A CA 1
ATOM 1478 C C . SER A 1 188 ? -12.816 -0.961 -0.153 1.00 87.06 188 SER A C 1
ATOM 1480 O O . SER A 1 188 ? -11.844 -1.463 -0.712 1.00 87.06 188 SER A O 1
ATOM 1482 N N . GLU A 1 189 ? -12.797 0.253 0.396 1.00 90.19 189 GLU A N 1
ATOM 1483 C CA . GLU A 1 189 ? -11.634 1.138 0.382 1.00 90.19 189 GLU A CA 1
ATOM 1484 C C . GLU A 1 189 ? -10.450 0.492 1.104 1.00 90.19 189 GLU A C 1
ATOM 1486 O O . GLU A 1 189 ? -9.384 0.349 0.511 1.00 90.19 189 GLU A O 1
ATOM 1491 N N . VAL A 1 190 ? -10.652 0.006 2.334 1.00 90.06 190 VAL A N 1
ATOM 1492 C CA . VAL A 1 190 ? -9.581 -0.631 3.120 1.00 90.06 190 VAL A CA 1
ATOM 1493 C C . VAL A 1 190 ? -9.035 -1.876 2.417 1.00 90.06 190 VAL A C 1
ATOM 1495 O O . VAL A 1 190 ? -7.824 -2.070 2.349 1.00 90.06 190 VAL A O 1
ATOM 1498 N N . ARG A 1 191 ? -9.896 -2.721 1.837 1.00 89.88 191 ARG A N 1
ATOM 1499 C CA . ARG A 1 191 ? -9.442 -3.961 1.177 1.00 89.88 191 ARG A CA 1
ATOM 1500 C C . ARG A 1 191 ? -8.702 -3.699 -0.129 1.00 89.88 191 ARG A C 1
ATOM 1502 O O . ARG A 1 191 ? -7.670 -4.325 -0.363 1.00 89.88 191 ARG A O 1
ATOM 1509 N N . ASN A 1 192 ? -9.169 -2.747 -0.931 1.00 93.38 192 ASN A N 1
ATOM 1510 C CA . ASN A 1 192 ? -8.430 -2.304 -2.112 1.00 93.38 192 ASN A CA 1
ATOM 1511 C C . ASN A 1 192 ? -7.112 -1.621 -1.714 1.00 93.38 192 ASN A C 1
ATOM 1513 O O . ASN A 1 192 ? -6.093 -1.852 -2.359 1.00 93.38 192 ASN A O 1
ATOM 1517 N N . GLY A 1 193 ? -7.103 -0.866 -0.611 1.00 94.31 193 GLY A N 1
ATOM 1518 C CA . GLY A 1 193 ? -5.902 -0.275 -0.024 1.00 94.31 193 GLY A CA 1
ATOM 1519 C C . GLY A 1 193 ? -4.867 -1.323 0.386 1.00 94.31 193 GLY A C 1
ATOM 1520 O O . GLY A 1 193 ? -3.714 -1.234 -0.026 1.00 94.31 193 GLY A O 1
ATOM 1521 N N . ARG A 1 194 ? -5.271 -2.363 1.128 1.00 95.12 194 ARG A N 1
ATOM 1522 C CA . ARG A 1 194 ? -4.397 -3.489 1.513 1.00 95.12 194 ARG A CA 1
ATOM 1523 C C . ARG A 1 194 ? -3.847 -4.236 0.304 1.00 95.12 194 ARG A C 1
ATOM 1525 O O . ARG A 1 194 ? -2.649 -4.510 0.250 1.00 95.12 194 ARG A O 1
ATOM 1532 N N . LEU A 1 195 ? -4.702 -4.519 -0.681 1.00 94.69 195 LEU A N 1
ATOM 1533 C CA . LEU A 1 195 ? -4.283 -5.138 -1.937 1.00 94.69 195 LEU A CA 1
ATOM 1534 C C . LEU A 1 195 ? -3.245 -4.270 -2.663 1.00 94.69 195 LEU A C 1
ATOM 1536 O O . LEU A 1 195 ? -2.227 -4.785 -3.116 1.00 94.69 195 LEU A O 1
ATOM 1540 N N . ALA A 1 196 ? -3.469 -2.957 -2.729 1.00 96.19 196 ALA A N 1
ATOM 1541 C CA . ALA A 1 196 ? -2.547 -2.026 -3.365 1.00 96.19 196 ALA A CA 1
ATOM 1542 C C . ALA A 1 196 ? -1.216 -1.896 -2.611 1.00 96.19 196 ALA A C 1
ATOM 1544 O O . ALA A 1 196 ? -0.173 -1.828 -3.251 1.00 96.19 196 ALA A O 1
ATOM 1545 N N . MET A 1 197 ? -1.217 -1.911 -1.273 1.00 96.19 197 MET A N 1
ATOM 1546 C CA . MET A 1 197 ? 0.019 -1.901 -0.479 1.00 96.19 197 MET A CA 1
ATOM 1547 C C . MET A 1 197 ? 0.888 -3.130 -0.777 1.00 96.19 197 MET A C 1
ATOM 1549 O O . MET A 1 197 ? 2.090 -2.992 -1.009 1.00 96.19 197 MET A O 1
ATOM 1553 N N . LEU A 1 198 ? 0.279 -4.319 -0.853 1.00 94.94 198 LEU A N 1
ATOM 1554 C CA . LEU A 1 198 ? 0.984 -5.541 -1.253 1.00 94.94 198 LEU A CA 1
ATOM 1555 C C . LEU A 1 198 ? 1.454 -5.479 -2.712 1.00 94.94 198 LEU A C 1
ATOM 1557 O O . LEU A 1 198 ? 2.582 -5.870 -3.011 1.00 94.94 198 LEU A O 1
ATOM 1561 N N . ALA A 1 199 ? 0.629 -4.944 -3.615 1.00 94.81 199 ALA A N 1
ATOM 1562 C CA . ALA A 1 199 ? 0.998 -4.769 -5.015 1.00 94.81 199 ALA A CA 1
ATOM 1563 C C . ALA A 1 199 ? 2.177 -3.795 -5.190 1.00 94.81 199 ALA A C 1
ATOM 1565 O O . ALA A 1 199 ? 3.083 -4.100 -5.959 1.00 94.81 199 ALA A O 1
ATOM 1566 N N . CYS A 1 200 ? 2.229 -2.680 -4.451 1.00 93.12 200 CYS A N 1
ATOM 1567 C CA . CYS A 1 200 ? 3.374 -1.759 -4.437 1.00 93.12 200 CYS A CA 1
ATOM 1568 C C . CYS A 1 200 ? 4.679 -2.482 -4.085 1.00 93.12 200 CYS A C 1
ATOM 1570 O O . CYS A 1 200 ? 5.665 -2.355 -4.810 1.00 93.12 200 CYS A O 1
ATOM 1572 N N . LEU A 1 201 ? 4.676 -3.273 -3.006 1.00 92.88 201 LEU A N 1
ATOM 1573 C CA . LEU A 1 201 ? 5.841 -4.069 -2.607 1.00 92.88 201 LEU A CA 1
ATOM 1574 C C . LEU A 1 201 ? 6.224 -5.086 -3.691 1.00 92.88 201 LEU A C 1
ATOM 1576 O O . LEU A 1 201 ? 7.405 -5.243 -4.002 1.00 92.88 201 LEU A O 1
ATOM 1580 N N . GLY A 1 202 ? 5.231 -5.724 -4.315 1.00 91.56 202 GLY A N 1
ATOM 1581 C CA . GLY A 1 202 ? 5.428 -6.615 -5.456 1.00 91.56 202 GLY A CA 1
ATOM 1582 C C . GLY A 1 202 ? 6.112 -5.914 -6.632 1.00 91.56 202 GLY A C 1
ATOM 1583 O O . GLY A 1 202 ? 7.139 -6.388 -7.109 1.00 91.56 202 GLY A O 1
ATOM 1584 N N . ILE A 1 203 ? 5.615 -4.749 -7.045 1.00 91.62 203 ILE A N 1
ATOM 1585 C CA . ILE A 1 203 ? 6.169 -3.956 -8.152 1.00 91.62 203 ILE A CA 1
ATOM 1586 C C . ILE A 1 203 ? 7.596 -3.478 -7.835 1.00 91.62 203 ILE A C 1
ATOM 1588 O O . ILE A 1 203 ? 8.464 -3.504 -8.710 1.00 91.62 203 ILE A O 1
ATOM 1592 N N . TRP A 1 204 ? 7.876 -3.089 -6.588 1.00 89.94 204 TRP A N 1
ATOM 1593 C CA . TRP A 1 204 ? 9.233 -2.753 -6.145 1.00 89.94 204 TRP A CA 1
ATOM 1594 C C . TRP A 1 204 ? 10.173 -3.956 -6.195 1.00 89.94 204 TRP A C 1
ATOM 1596 O O . TRP A 1 204 ? 11.283 -3.840 -6.714 1.00 89.94 204 TRP A O 1
ATOM 1606 N N . SER A 1 205 ? 9.727 -5.121 -5.724 1.00 89.81 205 SER A N 1
ATOM 1607 C CA . SER A 1 205 ? 10.521 -6.353 -5.791 1.00 89.81 205 SER A CA 1
ATOM 1608 C C . SER A 1 205 ? 10.790 -6.786 -7.237 1.00 89.81 205 SER A C 1
ATOM 1610 O O . SER A 1 205 ? 11.914 -7.157 -7.575 1.00 89.81 205 SER A O 1
ATOM 1612 N N . GLN A 1 206 ? 9.795 -6.650 -8.120 1.00 89.06 206 GLN A N 1
ATOM 1613 C CA . GLN A 1 206 ? 9.930 -6.903 -9.551 1.00 89.06 206 GLN A CA 1
ATOM 1614 C C . GLN A 1 206 ? 10.970 -5.973 -10.166 1.00 89.06 206 GLN A C 1
ATOM 1616 O O . GLN A 1 206 ? 11.875 -6.452 -10.849 1.00 89.06 206 GLN A O 1
ATOM 1621 N N . ALA A 1 207 ? 10.898 -4.672 -9.882 1.00 87.94 207 ALA A N 1
ATOM 1622 C CA . ALA A 1 207 ? 11.884 -3.718 -10.370 1.00 87.94 207 ALA A CA 1
ATOM 1623 C C . ALA A 1 207 ? 13.297 -4.051 -9.868 1.00 87.94 207 ALA A C 1
ATOM 1625 O O . ALA A 1 207 ? 14.230 -4.010 -10.658 1.00 87.94 207 ALA A O 1
ATOM 1626 N N . ALA A 1 208 ? 13.460 -4.452 -8.603 1.00 87.62 208 ALA A N 1
ATOM 1627 C CA . ALA A 1 208 ? 14.765 -4.810 -8.048 1.00 87.62 208 ALA A CA 1
ATOM 1628 C C . ALA A 1 208 ? 15.371 -6.074 -8.689 1.00 87.62 208 ALA A C 1
ATOM 1630 O O . ALA A 1 208 ? 16.563 -6.092 -8.998 1.00 87.62 208 ALA A O 1
ATOM 1631 N N . VAL A 1 209 ? 14.566 -7.118 -8.910 1.00 87.44 209 VAL A N 1
ATOM 1632 C CA . VAL A 1 209 ? 15.053 -8.424 -9.390 1.00 87.44 209 VAL A CA 1
ATOM 1633 C C . VAL A 1 209 ? 15.121 -8.497 -10.915 1.00 87.44 209 VAL A C 1
ATOM 1635 O O . VAL A 1 209 ? 16.129 -8.922 -11.470 1.00 87.44 209 VAL A O 1
ATOM 1638 N N . THR A 1 210 ? 14.049 -8.101 -11.600 1.00 85.19 210 THR A N 1
ATOM 1639 C CA . THR A 1 210 ? 13.909 -8.268 -13.059 1.00 85.19 210 THR A CA 1
ATOM 1640 C C . THR A 1 210 ? 14.340 -7.038 -13.848 1.00 85.19 210 THR A C 1
ATOM 1642 O O . THR A 1 210 ? 14.645 -7.164 -15.030 1.00 85.19 210 THR A O 1
ATOM 1645 N N . GLN A 1 211 ? 14.345 -5.852 -13.219 1.00 86.00 211 GLN A N 1
ATOM 1646 C CA . GLN A 1 211 ? 14.605 -4.551 -13.859 1.00 86.00 211 GLN A CA 1
ATOM 1647 C C . GLN A 1 211 ? 13.648 -4.205 -15.019 1.00 86.00 211 GLN A C 1
ATOM 1649 O O . GLN A 1 211 ? 13.863 -3.233 -15.744 1.00 86.00 211 GLN A O 1
ATOM 1654 N N . LYS A 1 212 ? 12.566 -4.973 -15.172 1.00 86.25 212 LYS A N 1
ATOM 1655 C CA . LYS A 1 212 ? 11.498 -4.762 -16.151 1.00 86.25 212 LYS A CA 1
ATOM 1656 C C . LYS A 1 212 ? 10.305 -4.057 -15.516 1.00 86.25 212 LYS A C 1
ATOM 1658 O O . LYS A 1 212 ? 10.159 -4.017 -14.290 1.00 86.25 212 LYS A O 1
ATOM 1663 N N . GLY A 1 213 ? 9.447 -3.490 -16.359 1.00 87.06 213 GLY A N 1
ATOM 1664 C CA . GLY A 1 213 ? 8.180 -2.930 -15.902 1.00 87.06 213 GLY A CA 1
ATOM 1665 C C . GLY A 1 213 ? 7.221 -4.016 -15.381 1.00 87.06 213 GLY A C 1
ATOM 1666 O O . GLY A 1 213 ? 7.336 -5.184 -15.766 1.00 87.06 213 GLY A O 1
ATOM 1667 N N . PRO A 1 214 ? 6.295 -3.683 -14.466 1.00 89.69 214 PRO A N 1
ATOM 1668 C CA . PRO A 1 214 ? 5.303 -4.634 -13.969 1.00 89.69 214 PRO A CA 1
ATOM 1669 C C . PRO A 1 214 ? 4.405 -5.248 -15.057 1.00 89.69 214 PRO A C 1
ATOM 1671 O O . PRO A 1 214 ? 4.070 -6.430 -14.957 1.00 89.69 214 PRO A O 1
ATOM 1674 N N . LEU A 1 215 ? 4.023 -4.506 -16.104 1.00 90.38 215 LEU A N 1
ATOM 1675 C CA . LEU A 1 215 ? 3.195 -5.044 -17.194 1.00 90.38 215 LEU A CA 1
ATOM 1676 C C . LEU A 1 215 ? 3.998 -5.964 -18.122 1.00 90.38 215 LEU A C 1
ATOM 1678 O O . LEU A 1 215 ? 3.473 -6.978 -18.580 1.00 90.38 215 LEU A O 1
ATOM 1682 N N . GLU A 1 216 ? 5.261 -5.642 -18.386 1.00 89.31 216 GLU A N 1
ATOM 1683 C CA . GLU A 1 216 ? 6.186 -6.508 -19.119 1.00 89.31 216 GLU A CA 1
ATOM 1684 C C . GLU A 1 216 ? 6.411 -7.831 -18.375 1.00 89.31 216 GLU A C 1
ATOM 1686 O O . GLU A 1 216 ? 6.224 -8.897 -18.955 1.00 89.31 216 GLU A O 1
ATOM 1691 N N . ASN A 1 217 ? 6.673 -7.776 -17.066 1.00 89.94 217 ASN A N 1
ATOM 1692 C CA . ASN A 1 217 ? 6.799 -8.974 -16.231 1.00 89.94 217 ASN A CA 1
ATOM 1693 C C . ASN A 1 217 ? 5.529 -9.831 -16.227 1.00 89.94 217 ASN A C 1
ATOM 1695 O O . ASN A 1 217 ? 5.605 -11.060 -16.239 1.00 89.94 217 ASN A O 1
ATOM 1699 N N . LEU A 1 218 ? 4.352 -9.198 -16.234 1.00 90.94 218 LEU A N 1
ATOM 1700 C CA . LEU A 1 218 ? 3.088 -9.918 -16.351 1.00 90.94 218 LEU A CA 1
ATOM 1701 C C . LEU A 1 218 ? 2.972 -10.637 -17.703 1.00 90.94 218 LEU A C 1
ATOM 1703 O O . LEU A 1 218 ? 2.547 -11.789 -17.744 1.00 90.94 218 LEU A O 1
ATOM 1707 N N . ARG A 1 219 ? 3.358 -9.983 -18.804 1.00 91.56 219 ARG A N 1
ATOM 1708 C CA . ARG A 1 219 ? 3.351 -10.595 -20.144 1.00 91.56 219 ARG A CA 1
ATOM 1709 C C . ARG A 1 219 ? 4.305 -11.782 -20.223 1.00 91.56 219 ARG A C 1
ATOM 1711 O O . ARG A 1 219 ? 3.914 -12.822 -20.745 1.00 91.56 219 ARG A O 1
ATOM 1718 N N . ASP A 1 220 ? 5.499 -11.648 -19.658 1.00 91.69 220 ASP A N 1
ATOM 1719 C CA . ASP A 1 220 ? 6.495 -12.720 -19.615 1.00 91.69 220 ASP A CA 1
ATOM 1720 C C . ASP A 1 220 ? 5.997 -13.918 -18.794 1.00 91.69 220 ASP A C 1
ATOM 1722 O O . ASP A 1 220 ? 6.153 -15.065 -19.215 1.00 91.69 220 ASP A O 1
ATOM 1726 N N . HIS A 1 221 ? 5.335 -13.673 -17.658 1.00 91.75 221 HIS A N 1
ATOM 1727 C CA . HIS A 1 221 ? 4.729 -14.737 -16.854 1.00 91.75 221 HIS A CA 1
ATOM 1728 C C . HIS A 1 221 ? 3.574 -15.443 -17.579 1.00 91.75 221 HIS A C 1
ATOM 1730 O O . HIS A 1 221 ? 3.445 -16.660 -17.489 1.00 91.75 221 HIS A O 1
ATOM 1736 N N . ILE A 1 222 ? 2.747 -14.703 -18.325 1.00 94.44 222 ILE A N 1
ATOM 1737 C CA . ILE A 1 222 ? 1.666 -15.293 -19.132 1.00 94.44 222 ILE A CA 1
ATOM 1738 C C . ILE A 1 222 ? 2.235 -16.122 -20.296 1.00 94.44 222 ILE A C 1
ATOM 1740 O O . ILE A 1 222 ? 1.658 -17.151 -20.643 1.00 94.44 222 ILE A O 1
ATOM 1744 N N . ALA A 1 223 ? 3.350 -15.692 -20.894 1.00 94.94 223 ALA A N 1
ATOM 1745 C CA . ALA A 1 223 ? 4.000 -16.406 -21.991 1.00 94.94 223 ALA A CA 1
ATOM 1746 C C . ALA A 1 223 ? 4.670 -17.714 -21.534 1.00 94.94 223 ALA A C 1
ATOM 1748 O O . ALA A 1 223 ? 4.586 -18.717 -22.241 1.00 94.94 223 ALA A O 1
ATOM 1749 N N . ASP A 1 224 ? 5.304 -17.715 -20.357 1.00 92.75 224 ASP A N 1
ATOM 1750 C CA . ASP A 1 224 ? 5.886 -18.911 -19.742 1.00 92.75 224 ASP A CA 1
ATOM 1751 C C . ASP A 1 224 ? 5.667 -18.921 -18.216 1.00 92.75 224 ASP A C 1
ATOM 1753 O O . ASP A 1 224 ? 6.495 -18.408 -17.453 1.00 92.75 224 ASP A O 1
ATOM 1757 N N . PRO A 1 225 ? 4.575 -19.541 -17.738 1.00 89.62 225 PRO A N 1
ATOM 1758 C CA . PRO A 1 225 ? 4.248 -19.554 -16.313 1.00 89.62 225 PRO A CA 1
ATOM 1759 C C . PRO A 1 225 ? 5.185 -20.451 -15.488 1.00 89.62 225 PRO A C 1
ATOM 1761 O O . PRO A 1 225 ? 5.280 -20.293 -14.266 1.00 89.62 225 PRO A O 1
ATOM 1764 N N . GLY A 1 226 ? 5.871 -21.402 -16.131 1.00 88.31 226 GLY A N 1
ATOM 1765 C CA . GLY A 1 226 ? 6.720 -22.387 -15.463 1.00 88.31 226 GLY A CA 1
ATOM 1766 C C . GLY A 1 226 ? 8.094 -21.835 -15.097 1.00 88.31 226 GLY A C 1
ATOM 1767 O O . GLY A 1 226 ? 8.599 -22.125 -14.012 1.00 88.31 226 GLY A O 1
ATOM 1768 N N . HIS A 1 227 ? 8.682 -21.012 -15.966 1.00 87.44 227 HIS A N 1
ATOM 1769 C CA . HIS A 1 227 ? 10.030 -20.477 -15.754 1.00 87.44 227 HIS A CA 1
ATOM 1770 C C . HIS A 1 227 ? 10.029 -19.039 -15.228 1.00 87.44 227 HIS A C 1
ATOM 1772 O O . HIS A 1 227 ? 10.883 -18.702 -14.407 1.00 87.44 227 HIS A O 1
ATOM 1778 N N . ASN A 1 228 ? 9.050 -18.211 -15.609 1.00 87.25 228 ASN A N 1
ATOM 1779 C CA . ASN A 1 228 ? 8.988 -16.805 -15.199 1.00 87.25 228 ASN A CA 1
ATOM 1780 C C . ASN A 1 228 ? 8.220 -16.628 -13.886 1.00 87.25 228 ASN A C 1
ATOM 1782 O O . ASN A 1 228 ? 7.247 -15.884 -13.820 1.00 87.25 228 ASN A O 1
ATOM 1786 N N . ASN A 1 229 ? 8.629 -17.325 -12.829 1.00 86.31 229 ASN A N 1
ATOM 1787 C CA . ASN A 1 229 ? 8.019 -17.215 -11.504 1.00 86.31 229 ASN A CA 1
ATOM 1788 C C . ASN A 1 229 ? 9.030 -16.747 -10.447 1.00 86.31 229 ASN A C 1
ATOM 1790 O O . ASN A 1 229 ? 10.242 -16.709 -10.666 1.00 86.31 229 ASN A O 1
ATOM 1794 N N . ILE A 1 230 ? 8.517 -16.387 -9.269 1.00 85.75 230 ILE A N 1
ATOM 1795 C CA . ILE A 1 230 ? 9.353 -15.931 -8.155 1.00 85.75 230 ILE A CA 1
ATOM 1796 C C . ILE A 1 230 ? 10.300 -17.028 -7.647 1.00 85.75 230 ILE A C 1
ATOM 1798 O O . ILE A 1 230 ? 11.410 -16.718 -7.223 1.00 85.75 230 ILE A O 1
ATOM 1802 N N . SER A 1 231 ? 9.907 -18.300 -7.737 1.00 83.12 231 SER A N 1
ATOM 1803 C CA . SER A 1 231 ? 10.671 -19.448 -7.232 1.00 83.12 231 SER A CA 1
ATOM 1804 C C . SER A 1 231 ? 11.944 -19.734 -8.036 1.00 83.12 231 SER A C 1
ATOM 1806 O O . SER A 1 231 ? 12.928 -20.200 -7.465 1.00 83.12 231 SER A O 1
ATOM 1808 N N . THR A 1 232 ? 11.948 -19.421 -9.333 1.00 85.88 232 THR A N 1
ATOM 1809 C CA . THR A 1 232 ? 13.117 -19.547 -10.222 1.00 85.88 232 THR A CA 1
ATOM 1810 C C . THR A 1 232 ? 14.037 -18.319 -10.152 1.00 85.88 232 THR A C 1
ATOM 1812 O O . THR A 1 232 ? 15.183 -18.365 -10.597 1.00 85.88 232 THR A O 1
ATOM 1815 N N . SER A 1 233 ? 13.568 -17.215 -9.564 1.00 85.62 233 SER A N 1
ATOM 1816 C CA . SER A 1 233 ? 14.352 -15.986 -9.419 1.00 85.62 233 SER A CA 1
ATOM 1817 C C . SER A 1 233 ? 15.497 -16.125 -8.393 1.00 85.62 233 SER A C 1
ATOM 1819 O O . SER A 1 233 ? 15.484 -17.046 -7.571 1.00 85.62 233 SER A O 1
ATOM 1821 N N . PRO A 1 234 ? 16.471 -15.191 -8.361 1.00 85.62 234 PRO A N 1
ATOM 1822 C CA . PRO A 1 234 ? 17.565 -15.207 -7.383 1.00 85.62 234 PRO A CA 1
ATOM 1823 C C . PRO A 1 234 ? 17.108 -15.276 -5.916 1.00 85.62 234 PRO A C 1
ATOM 1825 O O . PRO A 1 234 ? 17.775 -15.899 -5.095 1.00 85.62 234 PRO A O 1
ATOM 1828 N N . VAL A 1 235 ? 15.952 -14.683 -5.598 1.00 86.88 235 VAL A N 1
ATOM 1829 C CA . VAL A 1 235 ? 15.366 -14.643 -4.242 1.00 86.88 235 VAL A CA 1
ATOM 1830 C C . VAL A 1 235 ? 14.410 -15.828 -4.004 1.00 86.88 235 VAL A C 1
ATOM 1832 O O . VAL A 1 235 ? 13.846 -15.999 -2.925 1.00 86.88 235 VAL A O 1
ATOM 1835 N N . GLY A 1 236 ? 14.234 -16.707 -4.993 1.00 86.50 236 GLY A N 1
ATOM 1836 C CA . GLY A 1 236 ? 13.242 -17.779 -4.954 1.00 86.50 236 GLY A CA 1
ATOM 1837 C C . GLY A 1 236 ? 13.416 -18.747 -3.785 1.00 86.50 236 GLY A C 1
ATOM 1838 O O . GLY A 1 236 ? 12.431 -19.131 -3.160 1.00 86.50 236 GLY A O 1
ATOM 1839 N N . LYS A 1 237 ? 14.658 -19.084 -3.412 1.00 88.50 237 LYS A N 1
ATOM 1840 C CA . LYS A 1 237 ? 14.933 -19.982 -2.272 1.00 88.50 237 LYS A CA 1
ATOM 1841 C C . LYS A 1 237 ? 14.446 -19.405 -0.942 1.00 88.50 237 LYS A C 1
ATOM 1843 O O . LYS A 1 237 ? 13.882 -20.135 -0.130 1.00 88.50 237 LYS A O 1
ATOM 1848 N N . GLU A 1 238 ? 14.643 -18.107 -0.736 1.00 90.06 238 GLU A N 1
ATOM 1849 C CA . GLU A 1 238 ? 14.230 -17.409 0.485 1.00 90.06 238 GLU A CA 1
ATOM 1850 C C . GLU A 1 238 ? 12.705 -17.327 0.572 1.00 90.06 238 GLU A C 1
ATOM 1852 O O . GLU A 1 238 ? 12.124 -17.620 1.616 1.00 90.06 238 GLU A O 1
ATOM 1857 N N . ILE A 1 239 ? 12.045 -17.031 -0.550 1.00 89.06 239 ILE A N 1
ATOM 1858 C CA . ILE A 1 239 ? 10.581 -16.994 -0.631 1.00 89.06 239 ILE A CA 1
ATOM 1859 C C . ILE A 1 239 ? 9.969 -18.380 -0.418 1.00 89.06 239 ILE A C 1
ATOM 1861 O O . ILE A 1 239 ? 8.941 -18.490 0.245 1.00 89.06 239 ILE A O 1
ATOM 1865 N N . MET A 1 240 ? 10.592 -19.450 -0.918 1.00 87.94 240 MET A N 1
ATOM 1866 C CA . MET A 1 240 ? 10.129 -20.817 -0.654 1.00 87.94 240 MET A CA 1
ATOM 1867 C C . MET A 1 240 ? 10.252 -21.186 0.820 1.00 87.94 240 MET A C 1
ATOM 1869 O O . MET A 1 240 ? 9.303 -21.724 1.389 1.00 87.94 240 MET A O 1
ATOM 1873 N N . PHE A 1 241 ? 11.368 -20.841 1.464 1.00 91.12 241 PHE A N 1
ATOM 1874 C CA . PHE A 1 241 ? 11.501 -21.021 2.907 1.00 91.12 241 PHE A CA 1
ATOM 1875 C C . PHE A 1 241 ? 10.428 -20.230 3.671 1.00 91.12 241 PHE A C 1
ATOM 1877 O O . PHE A 1 241 ? 9.763 -20.785 4.542 1.00 91.12 241 PHE A O 1
ATOM 1884 N N . PHE A 1 242 ? 10.198 -18.970 3.298 1.00 90.50 242 PHE A N 1
ATOM 1885 C CA . PHE A 1 242 ? 9.167 -18.124 3.897 1.00 90.50 242 PHE A CA 1
ATOM 1886 C C . PHE A 1 242 ? 7.741 -18.666 3.686 1.00 90.50 242 PHE A C 1
ATOM 1888 O O . PHE A 1 242 ? 6.928 -18.659 4.605 1.00 90.50 242 PHE A O 1
ATOM 1895 N N . ALA A 1 243 ? 7.425 -19.192 2.504 1.00 90.06 243 ALA A N 1
ATOM 1896 C CA . ALA A 1 243 ? 6.122 -19.795 2.235 1.00 90.06 243 ALA A CA 1
ATOM 1897 C C . ALA A 1 243 ? 5.895 -21.063 3.075 1.00 90.06 243 ALA A C 1
ATOM 1899 O O . ALA A 1 243 ? 4.803 -21.266 3.607 1.00 90.06 243 ALA A O 1
ATOM 1900 N N . ILE A 1 244 ? 6.933 -21.890 3.243 1.00 91.56 244 ILE A N 1
ATOM 1901 C CA . ILE A 1 244 ? 6.878 -23.087 4.094 1.00 91.56 244 ILE A CA 1
ATOM 1902 C C . ILE A 1 244 ? 6.657 -22.694 5.557 1.00 91.56 244 ILE A C 1
ATOM 1904 O O . ILE A 1 244 ? 5.805 -23.284 6.221 1.00 91.56 244 ILE A O 1
ATOM 1908 N N . THR A 1 245 ? 7.375 -21.689 6.069 1.00 88.62 245 THR A N 1
ATOM 1909 C CA . THR A 1 245 ? 7.177 -21.239 7.454 1.00 88.62 245 THR A CA 1
ATOM 1910 C C . THR A 1 245 ? 5.775 -20.671 7.656 1.00 88.62 245 THR A C 1
ATOM 1912 O O . THR A 1 245 ? 5.111 -21.066 8.614 1.00 88.62 245 THR A O 1
ATOM 1915 N N . LEU A 1 246 ? 5.267 -19.848 6.732 1.00 89.19 246 LEU A N 1
ATOM 1916 C CA . LEU A 1 246 ? 3.889 -19.347 6.781 1.00 89.19 246 LEU A CA 1
ATOM 1917 C C . LEU A 1 246 ? 2.837 -20.464 6.753 1.00 89.19 246 LEU A C 1
ATOM 1919 O O . LEU A 1 246 ? 1.824 -20.345 7.438 1.00 89.19 246 LEU A O 1
ATOM 1923 N N . ALA A 1 247 ? 3.070 -21.555 6.020 1.00 89.81 247 ALA A N 1
ATOM 1924 C CA . ALA A 1 247 ? 2.153 -22.696 5.980 1.00 89.81 247 ALA A CA 1
ATOM 1925 C C . ALA A 1 247 ? 2.122 -23.492 7.300 1.00 89.81 247 ALA A C 1
ATOM 1927 O O . ALA A 1 247 ? 1.083 -24.036 7.670 1.00 89.81 247 ALA A O 1
ATOM 1928 N N . ILE A 1 248 ? 3.241 -23.547 8.030 1.00 89.38 248 ILE A N 1
ATOM 1929 C CA . ILE A 1 248 ? 3.347 -24.265 9.312 1.00 89.38 248 ILE A CA 1
ATOM 1930 C C . ILE A 1 248 ? 2.750 -23.447 10.470 1.00 89.38 248 ILE A C 1
ATOM 1932 O O . ILE A 1 248 ? 2.258 -24.028 11.438 1.00 89.38 248 ILE A O 1
ATOM 1936 N N . ILE A 1 249 ? 2.755 -22.111 10.386 1.00 85.75 249 ILE A N 1
ATOM 1937 C CA . ILE A 1 249 ? 2.311 -21.224 11.474 1.00 85.75 249 ILE A CA 1
ATOM 1938 C C . ILE A 1 249 ? 0.877 -21.520 11.957 1.00 85.75 249 ILE A C 1
ATOM 1940 O O . ILE A 1 249 ? 0.721 -21.688 13.165 1.00 85.75 249 ILE A O 1
ATOM 1944 N N . PRO A 1 250 ? -0.162 -21.634 11.105 1.00 84.00 250 PRO A N 1
ATOM 1945 C CA . PRO A 1 250 ? -1.518 -21.939 11.574 1.00 84.00 250 PRO A CA 1
ATOM 1946 C C . PRO A 1 250 ? -1.606 -23.271 12.325 1.00 84.00 250 PRO A C 1
ATOM 1948 O O . PRO A 1 250 ? -2.239 -23.344 13.374 1.00 84.00 250 PRO A O 1
ATOM 1951 N N . TYR A 1 251 ? -0.905 -24.302 11.843 1.00 84.19 251 TYR A N 1
ATOM 1952 C CA . TYR A 1 251 ? -0.848 -25.603 12.513 1.00 84.19 251 TYR A CA 1
ATOM 1953 C C . TYR A 1 251 ? -0.163 -25.504 13.880 1.00 84.19 251 TYR A C 1
ATOM 1955 O O . TYR A 1 251 ? -0.643 -26.040 14.878 1.00 84.19 251 TYR A O 1
ATOM 1963 N N . TYR A 1 252 ? 0.947 -24.769 13.940 1.00 83.06 252 TYR A N 1
ATOM 1964 C CA . TYR A 1 252 ? 1.642 -24.508 15.191 1.00 83.06 252 TYR A CA 1
ATOM 1965 C C . TYR A 1 252 ? 0.749 -23.757 16.191 1.00 83.06 252 TYR A C 1
ATOM 1967 O O . TYR A 1 252 ? 0.698 -24.135 17.360 1.00 83.06 252 TYR A O 1
ATOM 1975 N N . LEU A 1 253 ? 0.008 -22.742 15.744 1.00 77.50 253 LEU A N 1
ATOM 1976 C CA . LEU A 1 253 ? -0.914 -21.977 16.585 1.00 77.50 253 LEU A CA 1
ATOM 1977 C C . LEU A 1 253 ? -2.045 -22.840 17.150 1.00 77.50 253 LEU A C 1
ATOM 1979 O O . LEU A 1 253 ? -2.314 -22.758 18.345 1.00 77.50 253 LEU A O 1
ATOM 1983 N N . GLU A 1 254 ? -2.667 -23.685 16.329 1.00 80.44 254 GLU A N 1
ATOM 1984 C CA . GLU A 1 254 ? -3.763 -24.544 16.788 1.00 80.44 254 GLU A CA 1
ATOM 1985 C C . GLU A 1 254 ? -3.264 -25.616 17.763 1.00 80.44 254 GLU A C 1
ATOM 1987 O O . GLU A 1 254 ? -3.821 -25.782 18.844 1.00 80.44 254 GLU A O 1
ATOM 1992 N N . SER A 1 255 ? -2.110 -26.233 17.477 1.00 80.75 255 SER A N 1
ATOM 1993 C CA . SER A 1 255 ? -1.487 -27.194 18.399 1.00 80.75 255 SER A CA 1
ATOM 1994 C C . SER A 1 255 ? -1.197 -26.591 19.781 1.00 80.75 255 SER A C 1
ATOM 1996 O O . SER A 1 255 ? -1.249 -27.279 20.799 1.00 80.75 255 SER A O 1
ATOM 1998 N N . ARG A 1 256 ? -0.912 -25.285 19.847 1.00 74.88 256 ARG A N 1
ATOM 1999 C CA . ARG A 1 256 ? -0.695 -24.570 21.109 1.00 74.88 256 ARG A CA 1
ATOM 2000 C C . ARG A 1 256 ? -1.989 -24.323 21.879 1.00 74.88 256 ARG A C 1
ATOM 2002 O O . ARG A 1 256 ? -1.905 -24.220 23.098 1.00 74.88 256 ARG A O 1
ATOM 2009 N N . LYS A 1 257 ? -3.140 -24.226 21.211 1.00 71.12 257 LYS A N 1
ATOM 2010 C CA . LYS A 1 257 ? -4.447 -24.146 21.879 1.00 71.12 257 LYS A CA 1
ATOM 2011 C C . LYS A 1 257 ? -4.822 -25.497 22.487 1.00 71.12 257 LYS A C 1
ATOM 2013 O O . LYS A 1 257 ? -5.149 -25.546 23.668 1.00 71.12 257 LYS A O 1
ATOM 2018 N N . ASP A 1 258 ? -4.663 -26.576 21.722 1.00 75.94 258 ASP A N 1
ATOM 2019 C CA . ASP A 1 258 ? -5.041 -27.932 22.148 1.00 75.94 258 ASP A CA 1
ATOM 2020 C C . ASP A 1 258 ? -4.122 -28.505 23.239 1.00 75.94 258 ASP A C 1
ATOM 2022 O O . ASP A 1 258 ? -4.586 -29.160 24.171 1.00 75.94 258 ASP A O 1
ATOM 2026 N N . PHE A 1 259 ? -2.808 -28.264 23.138 1.00 74.12 259 PHE A N 1
ATOM 2027 C CA . PHE A 1 259 ? -1.798 -28.8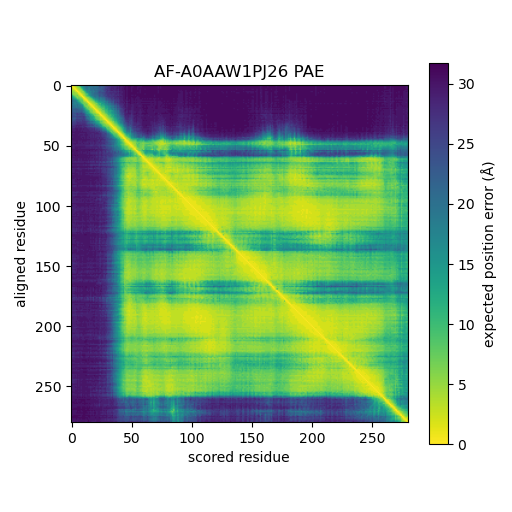30 24.047 1.00 74.12 259 PHE A CA 1
ATOM 2028 C C . PHE A 1 259 ? -1.173 -27.804 25.009 1.00 74.12 259 PHE A C 1
ATOM 2030 O O . PHE A 1 259 ? -0.257 -28.137 25.767 1.00 74.12 259 PHE A O 1
ATOM 2037 N N . GLY A 1 260 ? -1.608 -26.542 24.967 1.00 63.47 260 GLY A N 1
ATOM 2038 C CA . GLY A 1 260 ? -1.113 -25.486 25.851 1.00 63.47 260 GLY A CA 1
ATOM 2039 C C . GLY A 1 260 ? -1.584 -25.670 27.292 1.00 63.47 260 GLY A C 1
ATOM 2040 O O . GLY A 1 260 ? -2.706 -26.101 27.538 1.00 63.47 260 GLY A O 1
ATOM 2041 N N . SER A 1 261 ? -0.735 -25.313 28.261 1.00 58.50 261 SER A N 1
ATOM 2042 C CA . SER A 1 261 ? -1.135 -25.261 29.672 1.00 58.50 261 SER A CA 1
ATOM 2043 C C . SER A 1 261 ? -2.245 -24.224 29.888 1.00 58.50 261 SER A C 1
ATOM 2045 O O . SER A 1 261 ? -2.269 -23.202 29.206 1.00 58.50 261 SER A O 1
ATOM 2047 N N . ASP A 1 262 ? -3.127 -24.444 30.867 1.00 52.06 262 ASP A N 1
ATOM 2048 C CA . ASP A 1 262 ? -4.351 -23.655 31.126 1.00 52.06 262 ASP A CA 1
ATOM 2049 C C . ASP A 1 262 ? -4.154 -22.122 31.176 1.00 52.06 262 ASP A C 1
ATOM 2051 O O . ASP A 1 262 ? -5.076 -21.356 30.906 1.00 52.06 262 ASP A O 1
ATOM 2055 N N . LYS A 1 263 ? -2.938 -21.640 31.477 1.00 50.12 263 LYS A N 1
ATOM 2056 C CA . LYS A 1 263 ? -2.592 -20.204 31.465 1.00 50.12 263 LYS A CA 1
ATOM 2057 C C . LYS A 1 263 ? -2.493 -19.596 30.060 1.00 50.12 263 LYS A C 1
ATOM 2059 O O . LYS A 1 263 ? -2.662 -18.394 29.910 1.00 50.12 263 LYS A O 1
ATOM 2064 N N . ILE A 1 264 ? -2.202 -20.408 29.046 1.00 48.06 264 ILE A N 1
ATOM 2065 C CA . ILE A 1 264 ? -2.133 -20.003 27.634 1.00 48.06 264 ILE A CA 1
ATOM 2066 C C . ILE A 1 264 ? -3.546 -19.953 27.034 1.00 48.06 264 ILE A C 1
ATOM 2068 O O . ILE A 1 264 ? -3.816 -19.106 26.193 1.00 48.06 264 ILE A O 1
ATOM 2072 N N . GLN A 1 265 ? -4.467 -20.791 27.521 1.00 46.94 265 GLN A N 1
ATOM 2073 C CA . GLN A 1 265 ? -5.873 -20.805 27.092 1.00 46.94 265 GLN A CA 1
ATOM 2074 C C . GLN A 1 265 ? -6.635 -19.530 27.499 1.00 46.94 265 GLN A C 1
ATOM 2076 O O . GLN A 1 265 ? -7.567 -19.122 26.815 1.00 46.94 265 GLN A O 1
ATOM 2081 N N . GLN A 1 266 ? -6.231 -18.877 28.595 1.00 47.75 266 GLN A N 1
ATOM 2082 C CA . GLN A 1 266 ? -6.848 -17.633 29.081 1.00 47.75 266 GLN A CA 1
ATOM 2083 C C . GLN A 1 266 ? -6.380 -16.379 28.324 1.00 47.75 266 GLN A C 1
ATOM 2085 O O . GLN A 1 266 ? -7.001 -15.325 28.435 1.00 47.75 266 GLN A O 1
ATOM 2090 N N . GLU A 1 267 ? -5.297 -16.484 27.550 1.00 52.09 267 GLU A N 1
ATOM 2091 C CA . GLU A 1 267 ? -4.754 -15.396 26.743 1.00 52.09 267 GLU A CA 1
ATOM 2092 C C . GLU A 1 267 ? -4.902 -15.724 25.248 1.00 52.09 267 GLU A C 1
ATOM 2094 O O . GLU A 1 267 ? -4.003 -16.334 24.661 1.00 52.09 267 GLU A O 1
ATOM 2099 N N . PRO A 1 268 ? -5.997 -15.309 24.585 1.00 52.88 268 PRO A N 1
ATOM 2100 C CA . PRO A 1 268 ? -6.167 -15.561 23.160 1.00 52.88 268 PRO A CA 1
ATOM 2101 C C . PRO A 1 268 ? -5.029 -14.899 22.368 1.00 52.88 268 PRO A C 1
ATOM 2103 O O . PRO A 1 268 ? -4.789 -13.694 22.465 1.00 52.88 268 PRO A O 1
ATOM 2106 N N . PHE A 1 269 ? -4.309 -15.715 21.597 1.00 52.66 269 PHE A N 1
ATOM 2107 C CA . PHE A 1 269 ? -3.272 -15.322 20.638 1.00 52.66 269 PHE A CA 1
ATOM 2108 C C . PHE A 1 269 ? -2.042 -14.591 21.234 1.00 52.66 269 PHE A C 1
ATOM 2110 O O . PHE A 1 269 ? -1.962 -13.362 21.246 1.00 52.66 269 PHE A O 1
ATOM 2117 N N . ARG A 1 270 ? -1.031 -15.361 21.678 1.00 57.38 270 ARG A N 1
ATOM 2118 C CA . ARG A 1 270 ? 0.347 -14.882 21.931 1.00 57.38 270 ARG A CA 1
ATOM 2119 C C . ARG A 1 270 ? 1.367 -15.772 21.193 1.00 57.38 270 ARG A C 1
ATOM 2121 O O . ARG A 1 270 ? 1.794 -16.787 21.743 1.00 57.38 270 ARG A O 1
ATOM 2128 N N . PRO A 1 271 ? 1.778 -15.429 19.956 1.00 50.72 271 PRO A N 1
ATOM 2129 C CA . PRO A 1 271 ? 2.785 -16.201 19.220 1.00 50.72 271 PRO A CA 1
ATOM 2130 C C . PRO A 1 271 ? 4.214 -16.030 19.773 1.00 50.72 271 PRO A C 1
ATOM 2132 O O . PRO A 1 271 ? 5.038 -16.928 19.598 1.00 50.72 271 PRO A O 1
ATOM 2135 N N . PHE A 1 272 ? 4.503 -14.929 20.483 1.00 54.31 272 PHE A N 1
ATOM 2136 C CA . PHE A 1 272 ? 5.815 -14.635 21.075 1.00 54.31 272 PHE A CA 1
ATOM 2137 C C . PHE A 1 272 ? 5.702 -14.371 22.591 1.00 54.31 272 PHE A C 1
ATOM 2139 O O . PHE A 1 272 ? 5.107 -13.375 22.991 1.00 54.31 272 PHE A O 1
ATOM 2146 N N . PRO A 1 273 ? 6.255 -15.239 23.460 1.00 52.00 273 PRO A N 1
ATOM 2147 C CA . PRO A 1 273 ? 6.042 -15.181 24.911 1.00 52.00 273 PRO A CA 1
ATOM 2148 C C . PRO A 1 273 ? 6.834 -14.090 25.657 1.00 52.00 273 PRO A C 1
ATOM 2150 O O . PRO A 1 273 ? 6.624 -13.928 26.854 1.00 52.00 273 PRO A O 1
ATOM 2153 N N . PHE A 1 274 ? 7.752 -13.379 24.993 1.00 56.34 274 PHE A N 1
ATOM 2154 C CA . PHE A 1 274 ? 8.716 -12.472 25.638 1.00 56.34 274 PHE A CA 1
ATOM 2155 C C . PHE A 1 274 ? 8.333 -10.984 25.620 1.00 56.34 274 PHE A C 1
ATOM 2157 O O . PHE A 1 274 ? 9.044 -10.190 26.220 1.00 56.34 274 PHE A O 1
ATOM 2164 N N . LEU A 1 275 ? 7.253 -10.594 24.940 1.00 49.28 275 LEU A N 1
ATOM 2165 C CA . LEU A 1 275 ? 6.724 -9.227 24.988 1.00 49.28 275 LEU A CA 1
ATOM 2166 C C . LEU A 1 275 ? 5.605 -9.199 26.033 1.00 49.28 275 LEU A C 1
ATOM 2168 O O . LEU A 1 275 ? 4.512 -9.715 25.774 1.00 49.28 275 LEU A O 1
ATOM 2172 N N . SER A 1 276 ? 5.891 -8.689 27.235 1.00 49.66 276 SER A N 1
ATOM 2173 C CA . SER A 1 276 ? 4.887 -8.572 28.292 1.00 49.66 276 SER A CA 1
ATOM 2174 C C . SER A 1 276 ? 4.166 -7.218 28.206 1.00 49.66 276 SER A C 1
ATOM 2176 O O . SER A 1 276 ? 4.775 -6.225 27.810 1.00 49.66 276 SER A O 1
ATOM 2178 N N . PRO A 1 277 ? 2.888 -7.130 28.622 1.00 52.34 277 PRO A N 1
ATOM 2179 C CA . PRO A 1 277 ? 2.162 -5.857 28.697 1.00 52.34 277 PRO A CA 1
ATOM 2180 C C . PRO A 1 277 ? 2.806 -4.804 29.614 1.00 52.34 277 PRO A C 1
ATOM 2182 O O . PRO A 1 277 ? 2.402 -3.650 29.580 1.00 52.34 277 PRO A O 1
ATOM 2185 N N . ASN A 1 278 ? 3.783 -5.196 30.440 1.00 51.06 278 ASN A N 1
ATOM 2186 C CA . ASN A 1 278 ? 4.467 -4.314 31.385 1.00 51.06 278 ASN A CA 1
ATOM 2187 C C . ASN A 1 278 ? 5.768 -3.712 30.822 1.00 51.06 278 ASN A C 1
ATOM 2189 O O . ASN A 1 278 ? 6.453 -2.995 31.549 1.00 51.06 278 ASN A O 1
ATOM 2193 N N . ASP A 1 279 ? 6.131 -4.014 29.570 1.00 48.91 279 ASP A N 1
ATOM 2194 C CA . ASP A 1 279 ? 7.366 -3.523 28.943 1.00 48.91 279 ASP A CA 1
ATOM 2195 C C . ASP A 1 279 ? 7.191 -2.179 28.196 1.00 48.91 279 ASP A C 1
ATOM 2197 O O . ASP A 1 279 ? 8.131 -1.721 27.539 1.00 48.91 279 ASP A O 1
ATOM 2201 N N . TYR A 1 280 ? 6.024 -1.526 28.321 1.00 43.81 280 TYR A N 1
ATOM 2202 C CA . TYR A 1 280 ? 5.724 -0.200 27.757 1.00 43.81 280 TYR A CA 1
ATOM 2203 C C . TYR A 1 280 ? 5.019 0.722 28.755 1.00 43.81 280 TYR A C 1
ATOM 2205 O O . TYR A 1 280 ? 4.060 0.264 29.415 1.00 43.81 280 TYR A O 1
#

InterPro domains:
  IPR001344 Chlorophyll A-B binding protein, plant and chromista [PTHR21649] (50-232)
  IPR022796 Chlorophyll A-B binding protein [PF00504] (68-207)

Solvent-accessible surface area (backbone atoms only — not comparable to full-atom values): 17258 Å² total; per-residue (Å²): 137,90,79,87,90,76,89,82,85,85,89,83,96,74,84,89,75,83,75,77,76,76,77,79,77,77,82,75,78,79,70,76,79,76,72,79,68,78,70,80,62,76,73,60,57,82,71,43,39,96,60,65,46,31,41,101,84,69,61,63,46,82,49,92,89,60,74,49,40,88,90,53,72,16,37,40,63,61,34,35,50,84,56,78,79,55,80,65,69,47,76,85,53,35,65,57,53,53,48,49,52,49,52,51,12,55,53,22,41,53,46,45,52,51,43,53,49,41,40,74,73,63,72,42,41,53,92,54,43,78,82,71,57,87,65,100,55,62,68,67,64,51,53,51,54,50,50,56,51,49,53,54,54,48,50,34,28,52,55,36,29,76,74,65,70,41,65,33,59,66,92,41,65,72,72,62,95,80,66,74,83,41,66,69,49,50,30,47,50,46,51,51,10,53,53,22,42,54,46,42,54,48,46,51,51,40,37,73,74,69,68,46,32,66,68,57,52,50,51,49,23,71,76,36,63,84,67,54,39,67,65,72,40,97,62,8,66,59,53,50,54,50,52,52,53,60,65,46,45,63,57,54,54,50,51,47,63,78,72,40,58,74,78,54,68,76,46,68,76,68,86,60,90,83,75,56,89,81,79,112